Protein AF-X1SQM1-F1 (afdb_monomer_lite)

Sequence (309 aa):
TVNSFIGLISICLLIISVILLIQKVIYSINDMLNSYWLIAGLFISLIVFLIAGLISGIGIILVPAVFFLVMGLTGIMGLRFGFTPFNYLVILVFIMGIFSTVLLIKTNHNKEMENRKVVAVSLGTERDPVAELFFKELDTEIQNDQQIVEILKKGTFFAEDEDKIYDILKNKHFKGFWEKYDLSTVICHENSGLIVNDQEKDNCFSFFNELLESEANPLNETGFTYLGSTAGRIRYFGVFYFFCEQDSKENRLFIELNSKIRYTQQGYPELLLDEELIRDMEIKNYSSAKYYKGKLISQSGEFPYSLAF

Radius of gyration: 31.77 Å; chains: 1; bounding box: 72×46×87 Å

Organism: NCBI:txid412755

Foldseek 3Di:
DVVVVVVVVVLVVVLVVVVVVLLVVLVVCVVPDDVVVLVVVLVVVLVVQVVVCVVVVDPPSVLVSVLSVVSSVLSSCCVPVVPDPVVSVVVSVVSSVVSVVVVVVVVVVVVVVVVVVVLVVCVQALDDVVVLVCQLVLQVCCQPDPLNQVLQQDPDDDPVSVVVNVCCCVVPRCDDVNVQWDKDKDKAFQADWDQDPNDTDGHPVVVVVVQCVPQFDDRPNHQKTWRGDDPSKTKIKGWDWHAHPPPRTIMIMIMIIIGDPDDPPPDDDPPPDDPVVVVVVVSLVDWDFDDDPQATDDTHDDDDDDRGD

pLDDT: mean 76.99, std 11.79, range [34.06, 93.5]

Structure (mmCIF, N/CA/C/O backbone):
data_AF-X1SQM1-F1
#
_entry.id   AF-X1SQM1-F1
#
loop_
_atom_site.group_PDB
_atom_site.id
_atom_site.type_symbol
_atom_site.label_atom_id
_atom_site.label_alt_id
_atom_site.label_comp_id
_atom_site.label_asym_id
_atom_site.label_entity_id
_atom_site.label_seq_id
_atom_site.pdbx_PDB_ins_code
_atom_site.Cartn_x
_atom_site.Cartn_y
_atom_site.Cartn_z
_atom_site.occupancy
_atom_site.B_iso_or_equiv
_atom_site.auth_seq_id
_atom_site.auth_comp_id
_atom_site.auth_asym_id
_atom_site.auth_atom_id
_atom_site.pdbx_PDB_model_num
ATOM 1 N N . THR A 1 1 ? -3.399 8.611 -23.502 1.00 58.47 1 THR A N 1
ATOM 2 C CA . THR A 1 1 ? -2.935 8.580 -24.911 1.00 58.47 1 THR A CA 1
ATOM 3 C C . THR A 1 1 ? -2.115 9.813 -25.276 1.00 58.47 1 THR A C 1
ATOM 5 O O . THR A 1 1 ? -0.988 9.644 -25.719 1.00 58.47 1 THR A O 1
ATOM 8 N N . VAL A 1 2 ? -2.600 11.037 -25.021 1.00 66.75 2 VAL A N 1
ATOM 9 C CA . VAL A 1 2 ? -1.859 12.292 -25.296 1.00 66.75 2 VAL A CA 1
ATOM 10 C C . VAL A 1 2 ? -0.525 12.372 -24.536 1.00 66.75 2 VAL A C 1
ATOM 12 O O . VAL A 1 2 ? 0.512 12.624 -25.144 1.00 66.75 2 VAL A O 1
ATOM 15 N N . ASN A 1 3 ? -0.512 12.042 -23.240 1.00 66.00 3 ASN A N 1
ATOM 16 C CA . ASN A 1 3 ? 0.715 12.067 -22.426 1.00 66.00 3 ASN A CA 1
ATOM 17 C C . ASN A 1 3 ? 1.771 11.048 -22.896 1.00 66.00 3 ASN A C 1
ATOM 19 O O . ASN A 1 3 ? 2.965 11.332 -22.868 1.00 66.00 3 ASN A O 1
ATOM 23 N N . SER A 1 4 ? 1.341 9.884 -23.394 1.00 75.56 4 SER A N 1
ATOM 24 C CA . SER A 1 4 ? 2.241 8.878 -23.976 1.00 75.56 4 SER A CA 1
ATOM 25 C C . SER A 1 4 ? 2.863 9.364 -25.288 1.00 75.56 4 SER A C 1
ATOM 27 O O . SER A 1 4 ? 4.033 9.103 -25.548 1.00 75.56 4 SER A O 1
ATOM 29 N N . PHE A 1 5 ? 2.102 10.107 -26.095 1.00 75.88 5 PHE A N 1
ATOM 30 C CA . PHE A 1 5 ? 2.588 10.674 -27.351 1.00 75.88 5 PHE A CA 1
ATOM 31 C C . PHE A 1 5 ? 3.615 11.789 -27.115 1.00 75.88 5 PHE A C 1
ATOM 33 O O . PHE A 1 5 ? 4.670 11.807 -27.745 1.00 75.88 5 PHE A O 1
ATOM 40 N N . ILE A 1 6 ? 3.355 12.664 -26.138 1.00 80.94 6 ILE A N 1
ATOM 41 C CA . ILE A 1 6 ? 4.302 13.702 -25.705 1.00 80.94 6 ILE A CA 1
ATOM 42 C C . ILE A 1 6 ? 5.598 13.066 -25.183 1.00 80.94 6 ILE A C 1
ATOM 44 O O . ILE A 1 6 ? 6.687 13.525 -25.526 1.00 80.94 6 ILE A O 1
ATOM 48 N N . GLY A 1 7 ? 5.490 11.979 -24.411 1.00 76.75 7 GLY A N 1
ATOM 49 C CA . GLY A 1 7 ? 6.646 11.223 -23.925 1.00 76.75 7 GLY A CA 1
ATOM 50 C C . GLY A 1 7 ? 7.490 10.603 -25.045 1.00 76.75 7 GLY A C 1
ATOM 51 O O . GLY A 1 7 ? 8.713 10.611 -24.975 1.00 76.75 7 GLY A O 1
ATOM 52 N N . LEU A 1 8 ? 6.867 10.105 -26.114 1.00 78.25 8 LEU A N 1
ATOM 53 C CA . LEU A 1 8 ? 7.607 9.584 -27.269 1.00 78.25 8 LEU A CA 1
ATOM 54 C C . LEU A 1 8 ? 8.319 10.699 -28.042 1.00 78.25 8 LEU A C 1
ATOM 56 O O . LEU A 1 8 ? 9.487 10.549 -28.395 1.00 78.25 8 LEU A O 1
ATOM 60 N N . ILE A 1 9 ? 7.654 11.838 -28.254 1.00 82.25 9 ILE A N 1
ATOM 61 C CA . ILE A 1 9 ? 8.262 12.999 -28.918 1.00 82.25 9 ILE A CA 1
ATOM 62 C C . ILE A 1 9 ? 9.460 13.520 -28.119 1.00 82.25 9 ILE A C 1
ATOM 64 O O . ILE A 1 9 ? 10.496 13.832 -28.709 1.00 82.25 9 ILE A O 1
ATOM 68 N N . SER A 1 10 ? 9.353 13.588 -26.789 1.00 81.19 10 SER A N 1
ATOM 69 C CA . SER A 1 10 ? 10.461 14.044 -25.947 1.00 81.19 10 SER A CA 1
ATOM 70 C C . SER A 1 10 ? 11.658 13.092 -26.013 1.00 81.19 10 SER A C 1
ATOM 72 O O . SER A 1 10 ? 12.789 13.558 -26.142 1.00 81.19 10 SER A O 1
ATOM 74 N N . ILE A 1 11 ? 11.427 11.775 -26.035 1.00 79.56 11 ILE A N 1
ATOM 75 C CA . ILE A 1 11 ? 12.484 10.774 -26.246 1.00 79.56 11 ILE A CA 1
ATOM 76 C C . ILE A 1 11 ? 13.137 10.954 -27.623 1.00 79.56 11 ILE A C 1
ATOM 78 O O . ILE A 1 11 ? 14.363 10.964 -27.714 1.00 79.56 11 ILE A O 1
ATOM 82 N N . CYS A 1 12 ? 12.358 11.154 -28.689 1.00 79.19 12 CYS A N 1
ATOM 83 C CA . CYS A 1 12 ? 12.907 11.402 -30.025 1.00 79.19 12 CYS A CA 1
ATOM 84 C C . CYS A 1 12 ? 13.778 12.666 -30.069 1.00 79.19 12 CYS A C 1
ATOM 86 O O . CYS A 1 12 ? 14.876 12.633 -30.622 1.00 79.19 12 CYS A O 1
ATOM 88 N N . LEU A 1 13 ? 13.328 13.764 -29.455 1.00 82.56 13 LEU A N 1
ATOM 89 C CA . LEU A 1 13 ? 14.093 15.012 -29.371 1.00 82.56 13 LEU A CA 1
ATOM 90 C C . LEU A 1 13 ? 15.389 14.844 -28.569 1.00 82.56 13 LEU A C 1
ATOM 92 O O . LEU A 1 13 ? 16.430 15.364 -28.972 1.00 82.56 13 LEU A O 1
ATOM 96 N N . LEU A 1 14 ? 15.344 14.092 -27.467 1.00 81.50 14 LEU A N 1
ATOM 97 C CA . LEU A 1 14 ? 16.529 13.758 -26.674 1.00 81.50 14 LEU A CA 1
ATOM 98 C C . LEU A 1 14 ? 17.521 12.900 -27.459 1.00 81.50 14 LEU A C 1
ATOM 100 O O . LEU A 1 14 ? 18.721 13.147 -27.409 1.00 81.50 14 LEU A O 1
ATOM 104 N N . ILE A 1 15 ? 17.036 11.920 -28.221 1.00 78.88 15 ILE A N 1
ATOM 105 C CA . ILE A 1 15 ? 17.895 11.110 -29.085 1.00 78.88 15 ILE A CA 1
ATOM 106 C C . ILE A 1 15 ? 18.575 12.014 -30.116 1.00 78.88 15 ILE A C 1
ATOM 108 O O . ILE A 1 15 ? 19.797 12.009 -30.211 1.00 78.88 15 ILE A O 1
ATOM 112 N N . ILE A 1 16 ? 17.818 12.849 -30.834 1.00 78.31 16 ILE A N 1
ATOM 113 C CA . ILE A 1 16 ? 18.373 13.757 -31.850 1.00 78.31 16 ILE A CA 1
ATOM 114 C C . ILE A 1 16 ? 19.418 14.703 -31.241 1.00 78.31 16 ILE A C 1
ATOM 116 O O . ILE A 1 16 ? 20.483 14.894 -31.830 1.00 78.31 16 ILE A O 1
ATOM 120 N N . SER A 1 17 ? 19.164 15.264 -30.056 1.00 81.50 17 SER A N 1
ATOM 121 C CA . SER A 1 17 ? 20.109 16.181 -29.409 1.00 81.50 17 SER A CA 1
ATOM 122 C C . SER A 1 17 ? 21.423 15.492 -29.030 1.00 81.50 17 SER A C 1
ATOM 124 O O . SER A 1 17 ? 22.497 16.038 -29.290 1.00 81.50 17 SER A O 1
ATOM 126 N N . VAL A 1 18 ? 21.359 14.266 -28.500 1.00 77.88 18 VAL A N 1
ATOM 127 C CA . VAL A 1 18 ? 22.542 13.457 -28.173 1.00 77.88 18 VAL A CA 1
ATOM 128 C C . VAL A 1 18 ? 23.343 13.128 -29.433 1.00 77.88 18 VAL A C 1
ATOM 130 O O . VAL A 1 18 ? 24.567 13.246 -29.425 1.00 77.88 18 VAL A O 1
ATOM 133 N N . ILE A 1 19 ? 22.674 12.785 -30.536 1.00 74.62 19 ILE A N 1
ATOM 134 C CA . ILE A 1 19 ? 23.331 12.510 -31.822 1.00 74.62 19 ILE A CA 1
ATOM 135 C C . ILE A 1 19 ? 24.102 13.740 -32.316 1.00 74.62 19 ILE A C 1
ATOM 137 O O . ILE A 1 19 ? 25.275 13.627 -32.678 1.00 74.62 19 ILE A O 1
ATOM 141 N N . LEU A 1 20 ? 23.468 14.916 -32.297 1.00 76.69 20 LEU A N 1
ATOM 142 C CA . LEU A 1 20 ? 24.093 16.170 -32.728 1.00 76.69 20 LEU A CA 1
ATOM 143 C C . LEU A 1 20 ? 25.289 16.548 -31.844 1.00 76.69 20 LEU A C 1
ATOM 145 O O . LEU A 1 20 ? 26.317 16.997 -32.355 1.00 76.69 20 LEU A O 1
ATOM 149 N N . LEU A 1 21 ? 25.187 16.334 -30.528 1.00 76.81 21 LEU A N 1
ATOM 150 C CA . LEU A 1 21 ? 26.294 16.558 -29.596 1.00 76.81 21 LEU A CA 1
ATOM 151 C C . LEU A 1 21 ? 27.474 15.634 -29.893 1.00 76.81 21 LEU A C 1
ATOM 153 O O . LEU A 1 21 ? 28.604 16.108 -30.001 1.00 76.81 21 LEU A O 1
ATOM 157 N N . ILE A 1 22 ? 27.218 14.338 -30.077 1.00 72.81 22 ILE A N 1
ATOM 158 C CA . ILE A 1 22 ? 28.258 13.356 -30.402 1.00 72.81 22 ILE A CA 1
ATOM 159 C C . ILE A 1 22 ? 28.952 13.732 -31.710 1.00 72.81 22 ILE A C 1
ATOM 161 O O . ILE A 1 22 ? 30.178 13.740 -31.769 1.00 72.81 22 ILE A O 1
ATOM 165 N N . GLN A 1 23 ? 28.194 14.111 -32.740 1.00 72.25 23 GLN A N 1
ATOM 166 C CA . GLN A 1 23 ? 28.769 14.558 -34.009 1.00 72.25 23 GLN A CA 1
ATOM 167 C C . GLN A 1 23 ? 29.650 15.794 -33.848 1.00 72.25 23 GLN A C 1
ATOM 169 O O . GLN A 1 23 ? 30.760 15.822 -34.377 1.00 72.25 23 GLN A O 1
ATOM 174 N N . LYS A 1 24 ? 29.191 16.795 -33.092 1.00 76.75 24 LYS A N 1
ATOM 175 C CA . LYS A 1 24 ? 29.961 18.017 -32.844 1.00 76.75 24 LYS A CA 1
ATOM 176 C C . LYS A 1 24 ? 31.272 17.722 -32.113 1.00 76.75 24 LYS A C 1
ATOM 178 O O . LYS A 1 24 ? 32.307 18.273 -32.478 1.00 76.75 24 LYS A O 1
ATOM 183 N N . VAL A 1 25 ? 31.236 16.838 -31.115 1.00 75.00 25 VAL A N 1
ATOM 184 C CA . VAL A 1 25 ? 32.423 16.404 -30.365 1.00 75.00 25 VAL A CA 1
ATOM 185 C C . VAL A 1 25 ? 33.389 15.641 -31.271 1.00 75.00 25 VAL A C 1
ATOM 187 O O . VAL A 1 25 ? 34.572 15.963 -31.307 1.00 75.00 25 VAL A O 1
ATOM 190 N N . ILE A 1 26 ? 32.892 14.680 -32.053 1.00 72.12 26 ILE A N 1
ATOM 191 C CA . ILE A 1 26 ? 33.711 13.887 -32.978 1.00 72.12 26 ILE A CA 1
ATOM 192 C C . ILE A 1 26 ? 34.374 14.783 -34.034 1.00 72.12 26 ILE A C 1
ATOM 194 O O . ILE A 1 26 ? 35.576 14.659 -34.259 1.00 72.12 26 ILE A O 1
ATOM 198 N N . TYR A 1 27 ? 33.627 15.713 -34.638 1.00 72.81 27 TYR A N 1
ATOM 199 C CA . TYR A 1 27 ? 34.163 16.648 -35.630 1.00 72.81 27 TYR A CA 1
ATOM 200 C C . TYR A 1 27 ? 35.236 17.564 -35.026 1.00 72.81 27 TYR A C 1
ATOM 202 O O . TYR A 1 27 ? 36.313 17.707 -35.593 1.00 72.81 27 TYR A O 1
ATOM 210 N N . SER A 1 28 ? 34.981 18.119 -33.836 1.00 75.62 28 SER A N 1
ATOM 211 C CA . SER A 1 28 ? 35.932 19.003 -33.151 1.00 75.62 28 SER A CA 1
ATOM 212 C C . SER A 1 28 ? 37.233 18.304 -32.747 1.00 75.62 28 SER A C 1
ATOM 214 O O . SER A 1 28 ? 38.259 18.968 -32.633 1.00 75.62 28 SER A O 1
ATOM 216 N N . ILE A 1 29 ? 37.195 16.995 -32.480 1.00 71.25 29 ILE A N 1
ATOM 217 C CA . ILE A 1 29 ? 38.369 16.222 -32.054 1.00 71.25 29 ILE A CA 1
ATOM 218 C C . ILE A 1 29 ? 39.143 15.665 -33.258 1.00 71.25 29 ILE A C 1
ATOM 220 O O . ILE A 1 29 ? 40.362 15.508 -33.177 1.00 71.25 29 ILE A O 1
ATOM 224 N N . ASN A 1 30 ? 38.466 15.395 -34.379 1.00 69.31 30 ASN A N 1
ATOM 225 C CA . ASN A 1 30 ? 39.088 14.838 -35.582 1.00 69.31 30 ASN A CA 1
ATOM 226 C C . ASN A 1 30 ? 40.195 15.736 -36.159 1.00 69.31 30 ASN A C 1
ATOM 228 O O . ASN A 1 30 ? 41.197 15.218 -36.642 1.00 69.31 30 ASN A O 1
ATOM 232 N N . ASP A 1 31 ? 40.061 17.060 -36.043 1.00 67.06 31 ASP A N 1
ATOM 233 C CA . ASP A 1 31 ? 41.092 18.006 -36.496 1.00 67.06 31 ASP A CA 1
ATOM 234 C C . ASP A 1 31 ? 42.352 18.007 -35.606 1.00 67.06 31 ASP A C 1
ATOM 236 O O . ASP A 1 31 ? 43.404 18.488 -36.024 1.00 67.06 31 ASP A O 1
ATOM 240 N N . MET A 1 32 ? 42.276 17.465 -34.383 1.00 63.16 32 MET A N 1
ATOM 241 C CA . MET A 1 32 ? 43.346 17.562 -33.380 1.00 63.16 32 MET A CA 1
ATOM 242 C C . MET A 1 32 ? 44.041 16.232 -33.051 1.00 63.16 32 MET A C 1
ATOM 244 O O . MET A 1 32 ? 45.168 16.252 -32.555 1.00 63.16 32 MET A O 1
ATOM 248 N N . LEU A 1 33 ? 43.401 15.077 -33.272 1.00 63.94 33 LEU A N 1
ATOM 249 C CA . LEU A 1 33 ? 43.863 13.787 -32.739 1.00 63.94 33 LEU A CA 1
ATOM 250 C C . LEU A 1 33 ? 43.932 12.667 -33.788 1.00 63.94 33 LEU A C 1
ATOM 252 O O . LEU A 1 33 ? 42.987 12.394 -34.521 1.00 63.94 33 LEU A O 1
ATOM 256 N N . ASN A 1 34 ? 45.049 11.930 -33.778 1.00 71.00 34 ASN A N 1
ATOM 257 C CA . ASN A 1 34 ? 45.227 10.704 -34.563 1.00 71.00 34 ASN A CA 1
ATOM 258 C C . ASN A 1 34 ? 44.217 9.614 -34.145 1.00 71.00 34 ASN A C 1
ATOM 260 O O . ASN A 1 34 ? 43.975 9.420 -32.952 1.00 71.00 34 ASN A O 1
ATOM 264 N N . SER A 1 35 ? 43.706 8.814 -35.100 1.00 66.75 35 SER A N 1
ATOM 265 C CA . SER A 1 35 ? 42.658 7.797 -34.837 1.00 66.75 35 SER A CA 1
ATOM 266 C C . SER A 1 35 ? 42.984 6.806 -33.713 1.00 66.75 35 SER A C 1
ATOM 268 O O . SER A 1 35 ? 42.069 6.300 -33.071 1.00 66.75 35 SER A O 1
ATOM 270 N N . TYR A 1 36 ? 44.263 6.511 -33.464 1.00 72.00 36 TYR A N 1
ATOM 271 C CA . TYR A 1 36 ? 44.668 5.602 -32.389 1.00 72.00 36 TYR A CA 1
ATOM 272 C C . TYR A 1 36 ? 44.277 6.121 -30.998 1.00 72.00 36 TYR A C 1
ATOM 274 O O . TYR A 1 36 ? 43.840 5.340 -30.156 1.00 72.00 36 TYR A O 1
ATOM 282 N N . TRP A 1 37 ? 44.354 7.435 -30.772 1.00 74.50 37 TRP A N 1
ATOM 283 C CA . TRP A 1 37 ? 43.991 8.046 -29.492 1.00 74.50 37 TRP A CA 1
ATOM 284 C C . TRP A 1 37 ? 42.478 8.073 -29.262 1.00 74.50 37 TRP A C 1
ATOM 286 O O . TRP A 1 37 ? 42.029 7.891 -28.132 1.00 74.50 37 TRP A O 1
ATOM 296 N N . LEU A 1 38 ? 41.685 8.209 -30.329 1.00 72.06 38 LEU A N 1
ATOM 297 C CA . LEU A 1 38 ? 40.223 8.105 -30.261 1.00 72.06 38 LEU A CA 1
ATOM 298 C C . LEU A 1 38 ? 39.769 6.696 -29.851 1.00 72.06 38 LEU A C 1
ATOM 300 O O . LEU A 1 38 ? 38.921 6.547 -28.974 1.00 72.06 38 LEU A O 1
ATOM 304 N N . ILE A 1 39 ? 40.372 5.660 -30.442 1.00 73.25 39 ILE A N 1
ATOM 305 C CA . ILE A 1 39 ? 40.067 4.260 -30.108 1.00 73.25 39 ILE A CA 1
ATOM 306 C C . ILE A 1 39 ? 40.500 3.945 -28.670 1.00 73.25 39 ILE A C 1
ATOM 308 O O . ILE A 1 39 ? 39.745 3.315 -27.929 1.00 73.25 39 ILE A O 1
ATOM 312 N N . ALA A 1 40 ? 41.675 4.425 -28.251 1.00 77.25 40 ALA A N 1
ATOM 313 C CA . ALA A 1 40 ? 42.153 4.265 -26.880 1.00 77.25 40 ALA A CA 1
ATOM 314 C C . ALA A 1 40 ? 41.219 4.944 -25.861 1.00 77.25 40 ALA A C 1
ATOM 316 O O . ALA A 1 40 ? 40.881 4.338 -24.847 1.00 77.25 40 ALA A O 1
ATOM 317 N N . GLY A 1 41 ? 40.731 6.156 -26.149 1.00 77.31 41 GLY A N 1
ATOM 318 C CA . GLY A 1 41 ? 39.773 6.864 -25.291 1.00 77.31 41 GLY A CA 1
ATOM 319 C C . GLY A 1 41 ? 38.424 6.146 -25.157 1.00 77.31 41 GLY A C 1
ATOM 320 O O . GLY A 1 41 ? 37.881 6.039 -24.054 1.00 77.31 41 GLY A O 1
ATOM 321 N N . LEU A 1 42 ? 37.901 5.579 -26.250 1.00 76.00 42 LEU A N 1
ATOM 322 C CA . LEU A 1 42 ? 36.688 4.751 -26.209 1.00 76.00 42 LEU A CA 1
ATOM 323 C C . LEU A 1 42 ? 36.886 3.482 -25.369 1.00 76.00 42 LEU A C 1
ATOM 325 O O . LEU A 1 42 ? 36.016 3.125 -24.579 1.00 76.00 42 LEU A O 1
ATOM 329 N N . PHE A 1 43 ? 38.043 2.831 -25.482 1.00 79.06 43 PHE A N 1
ATOM 330 C CA . PHE A 1 43 ? 38.365 1.664 -24.659 1.00 79.06 43 PHE A CA 1
ATOM 331 C C . PHE A 1 43 ? 38.489 2.012 -23.172 1.00 79.06 43 PHE A C 1
ATOM 333 O O . PHE A 1 43 ? 37.961 1.297 -22.324 1.00 79.06 43 PHE A O 1
ATOM 340 N N . ILE A 1 44 ? 39.144 3.129 -22.848 1.00 80.50 44 ILE A N 1
ATOM 341 C CA . ILE A 1 44 ? 39.295 3.594 -21.464 1.00 80.50 44 ILE A CA 1
ATOM 342 C C . ILE A 1 44 ? 37.927 3.936 -20.862 1.00 80.50 44 ILE A C 1
ATOM 344 O O . ILE A 1 44 ? 37.616 3.493 -19.759 1.00 80.50 44 ILE A O 1
ATOM 348 N N . SER A 1 45 ? 37.080 4.667 -21.590 1.00 77.69 45 SER A N 1
ATOM 349 C CA . SER A 1 45 ? 35.728 5.003 -21.119 1.00 77.69 45 SER A CA 1
ATOM 350 C C . SER A 1 45 ? 34.835 3.771 -20.936 1.00 77.69 45 SER A C 1
ATOM 352 O O . SER A 1 45 ? 34.106 3.708 -19.948 1.00 77.69 45 SER A O 1
ATOM 354 N N . LEU A 1 46 ? 34.947 2.755 -21.801 1.00 79.69 46 LEU A N 1
ATOM 355 C CA . LEU A 1 46 ? 34.276 1.468 -21.607 1.00 79.69 46 LEU A CA 1
ATOM 356 C C . LEU A 1 46 ? 34.702 0.802 -20.295 1.00 79.69 46 LEU A C 1
ATOM 358 O O . LEU A 1 46 ? 33.853 0.359 -19.525 1.00 79.69 46 LEU A O 1
ATOM 362 N N . ILE A 1 47 ? 36.011 0.726 -20.040 1.00 80.06 47 ILE A N 1
ATOM 363 C CA . ILE A 1 47 ? 36.557 0.090 -18.834 1.00 80.06 47 ILE A CA 1
ATOM 364 C C . ILE A 1 47 ? 36.067 0.823 -17.582 1.00 80.06 47 ILE A C 1
ATOM 366 O O . ILE A 1 47 ? 35.594 0.184 -16.644 1.00 80.06 47 ILE A O 1
ATOM 370 N N . VAL A 1 48 ? 36.100 2.157 -17.587 1.00 81.00 48 VAL A N 1
ATOM 371 C CA . VAL A 1 48 ? 35.588 2.983 -16.483 1.00 81.00 48 VAL A CA 1
ATOM 372 C C . VAL A 1 48 ? 34.095 2.731 -16.250 1.00 81.00 48 VAL A C 1
ATOM 374 O O . VAL A 1 48 ? 33.672 2.573 -15.106 1.00 81.00 48 VAL A O 1
ATOM 377 N N . PHE A 1 49 ? 33.301 2.635 -17.317 1.00 76.31 49 PHE A N 1
ATOM 378 C CA . PHE A 1 49 ? 31.860 2.402 -17.221 1.00 76.31 49 PHE A CA 1
ATOM 379 C C . PHE A 1 49 ? 31.522 1.000 -16.685 1.00 76.31 49 PHE A C 1
ATOM 381 O O . PHE A 1 49 ? 30.619 0.848 -15.863 1.00 76.31 49 PHE A O 1
ATOM 388 N N . LEU A 1 50 ? 32.285 -0.023 -17.085 1.00 76.69 50 LEU A N 1
ATOM 389 C CA . LEU A 1 50 ? 32.147 -1.384 -16.558 1.00 76.69 50 LEU A CA 1
ATOM 390 C C . LEU A 1 50 ? 32.522 -1.464 -15.072 1.00 76.69 50 LEU A C 1
ATOM 392 O O . LEU A 1 50 ? 31.801 -2.089 -14.295 1.00 76.69 50 LEU A O 1
ATOM 396 N N . ILE A 1 51 ? 33.603 -0.794 -14.659 1.00 79.50 51 ILE A N 1
ATOM 397 C CA . ILE A 1 51 ? 34.029 -0.739 -13.252 1.00 79.50 51 ILE A CA 1
ATOM 398 C C . ILE A 1 51 ? 32.974 -0.027 -12.396 1.00 79.50 51 ILE A C 1
ATOM 400 O O . ILE A 1 51 ? 32.569 -0.554 -11.360 1.00 79.50 51 ILE A O 1
ATOM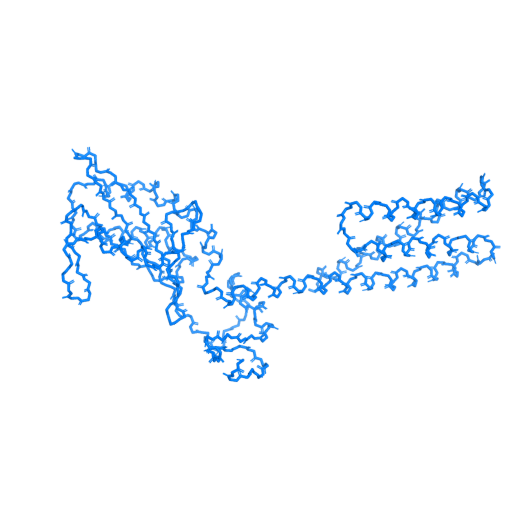 404 N N . ALA A 1 52 ? 32.469 1.126 -12.845 1.00 76.50 52 ALA A N 1
ATOM 405 C CA . ALA A 1 52 ? 31.396 1.848 -12.157 1.00 76.50 52 ALA A CA 1
ATOM 406 C C . ALA A 1 52 ? 30.128 0.989 -11.999 1.00 76.50 52 ALA A C 1
ATOM 408 O O . ALA A 1 52 ? 29.405 1.092 -11.001 1.00 76.50 52 ALA A O 1
ATOM 409 N N . GLY A 1 53 ? 29.873 0.098 -12.959 1.00 73.44 53 GLY A N 1
ATOM 410 C CA . GLY A 1 53 ? 28.730 -0.792 -12.889 1.00 73.44 53 GLY A CA 1
ATOM 411 C C . GLY A 1 53 ? 28.838 -1.960 -11.933 1.00 73.44 53 GLY A C 1
ATOM 412 O O . GLY A 1 53 ? 27.850 -2.322 -11.299 1.00 73.44 53 GLY A O 1
ATOM 413 N N . LEU A 1 54 ? 30.040 -2.500 -11.766 1.00 73.81 54 LEU A N 1
ATOM 414 C CA . LEU A 1 54 ? 30.297 -3.509 -10.744 1.00 73.81 54 LEU A CA 1
ATOM 415 C C . LEU A 1 54 ? 30.144 -2.925 -9.333 1.00 73.81 54 LEU A C 1
ATOM 417 O O . LEU A 1 54 ? 29.592 -3.587 -8.460 1.00 73.81 54 LEU A O 1
ATOM 421 N N . ILE A 1 55 ? 30.570 -1.674 -9.125 1.00 77.12 55 ILE A N 1
ATOM 422 C CA . ILE A 1 55 ? 30.502 -0.996 -7.819 1.00 77.12 55 ILE A CA 1
ATOM 423 C C . ILE A 1 55 ? 29.056 -0.674 -7.415 1.00 77.12 55 ILE A C 1
ATOM 425 O O . ILE A 1 55 ? 28.702 -0.783 -6.246 1.00 77.12 55 ILE A O 1
ATOM 429 N N . SER A 1 56 ? 28.208 -0.285 -8.369 1.00 69.31 56 SER A N 1
ATOM 430 C CA . SER A 1 56 ? 26.820 0.114 -8.092 1.00 69.31 56 SER A CA 1
ATOM 431 C C . SER A 1 56 ? 25.852 -1.061 -7.907 1.00 69.31 56 SER A C 1
ATOM 433 O O . SER A 1 56 ? 24.708 -0.842 -7.517 1.00 69.31 56 SER A O 1
ATOM 435 N N . GLY A 1 57 ? 26.271 -2.302 -8.187 1.00 65.31 57 GLY A N 1
ATOM 436 C CA . GLY A 1 57 ? 25.417 -3.494 -8.068 1.00 65.31 57 GLY A CA 1
ATOM 437 C C . GLY A 1 57 ? 24.261 -3.550 -9.078 1.00 65.31 57 GLY A C 1
ATOM 438 O O . GLY A 1 57 ? 23.395 -4.420 -8.992 1.00 65.31 57 GLY A O 1
ATOM 439 N N . ILE A 1 58 ? 24.227 -2.639 -10.056 1.00 61.38 58 ILE A N 1
ATOM 440 C CA . ILE A 1 58 ? 23.152 -2.536 -11.044 1.00 61.38 58 ILE A CA 1
ATOM 441 C C . ILE A 1 58 ? 23.484 -3.450 -12.232 1.00 61.38 58 ILE A C 1
ATOM 443 O O . ILE A 1 58 ? 24.262 -3.105 -13.120 1.00 61.38 58 ILE A O 1
ATOM 447 N N . GLY A 1 59 ? 22.828 -4.611 -12.316 1.00 60.47 59 GLY A N 1
ATOM 448 C CA . GLY A 1 59 ? 22.987 -5.580 -13.417 1.00 60.47 59 GLY A CA 1
ATOM 449 C C . GLY A 1 59 ? 22.524 -5.105 -14.811 1.00 60.47 59 GLY A C 1
ATOM 450 O O . GLY A 1 59 ? 22.460 -5.894 -15.752 1.00 60.47 59 GLY A O 1
ATOM 451 N N . ILE A 1 60 ? 22.170 -3.825 -14.978 1.00 61.69 60 ILE A N 1
ATOM 452 C CA . ILE A 1 60 ? 21.615 -3.245 -16.219 1.00 61.69 60 ILE A CA 1
ATOM 453 C C . ILE A 1 60 ? 22.703 -2.585 -17.093 1.00 61.69 60 ILE A C 1
ATOM 455 O O . ILE A 1 60 ? 22.422 -2.059 -18.164 1.00 61.69 60 ILE A O 1
ATOM 459 N N . ILE A 1 61 ? 23.974 -2.667 -16.703 1.00 67.00 61 ILE A N 1
ATOM 460 C CA . ILE A 1 61 ? 25.031 -1.805 -17.260 1.00 67.00 61 ILE A CA 1
ATOM 461 C C . ILE A 1 61 ? 25.635 -2.319 -18.574 1.00 67.00 61 ILE A C 1
ATOM 463 O O . ILE A 1 61 ? 26.200 -1.546 -19.346 1.00 67.00 61 ILE A O 1
ATOM 467 N N . LEU A 1 62 ? 25.408 -3.589 -18.911 1.00 66.44 62 LEU A N 1
ATOM 468 C CA . LEU A 1 62 ? 25.892 -4.180 -20.163 1.00 66.44 62 LEU A CA 1
ATOM 469 C C . LEU A 1 62 ? 25.244 -3.561 -21.411 1.00 66.44 62 LEU A C 1
ATOM 471 O O . LEU A 1 62 ? 25.923 -3.341 -22.410 1.00 66.44 62 LEU A O 1
ATOM 475 N N . VAL A 1 63 ? 23.947 -3.240 -21.361 1.00 69.31 63 VAL A N 1
ATOM 476 C CA . VAL A 1 63 ? 23.207 -2.733 -22.533 1.00 69.31 63 VAL A CA 1
ATOM 477 C C . VAL A 1 63 ? 23.655 -1.307 -22.915 1.00 69.31 63 VAL A C 1
ATOM 479 O O . VAL A 1 63 ? 24.007 -1.101 -24.077 1.00 69.31 63 VAL A O 1
ATOM 482 N N . PRO A 1 64 ? 23.756 -0.338 -21.980 1.00 71.69 64 PRO A N 1
ATOM 483 C CA . PRO A 1 64 ? 24.316 0.985 -22.273 1.00 71.69 64 PRO A CA 1
ATOM 484 C C . PRO A 1 64 ? 25.802 0.958 -22.665 1.00 71.69 64 PRO A C 1
ATOM 486 O O . PRO A 1 64 ? 26.220 1.745 -23.512 1.00 71.69 64 PRO A O 1
ATOM 489 N N . ALA A 1 65 ? 26.596 0.041 -22.098 1.00 70.06 65 ALA A N 1
ATOM 490 C CA . ALA A 1 65 ? 28.020 -0.088 -22.416 1.00 70.06 65 ALA A CA 1
ATOM 491 C C . ALA A 1 65 ? 28.253 -0.540 -23.868 1.00 70.06 65 ALA A C 1
ATOM 493 O O . ALA A 1 65 ? 29.045 0.059 -24.596 1.00 70.06 65 ALA A O 1
ATOM 494 N N . VAL A 1 66 ? 27.522 -1.569 -24.313 1.00 71.38 66 VAL A N 1
ATOM 495 C CA . VAL A 1 66 ? 27.571 -2.051 -25.704 1.00 71.38 66 VAL A CA 1
ATOM 496 C C . VAL A 1 66 ? 27.100 -0.963 -26.669 1.00 71.38 66 VAL A C 1
ATOM 498 O O . VAL A 1 66 ? 27.700 -0.766 -27.723 1.00 71.38 66 VAL A O 1
ATOM 501 N N . PHE A 1 67 ? 26.076 -0.201 -26.290 1.00 75.75 67 PHE A N 1
ATOM 502 C CA . PHE A 1 67 ? 25.576 0.910 -27.091 1.00 75.75 67 PHE A CA 1
ATOM 503 C C . PHE A 1 67 ? 26.609 2.032 -27.280 1.00 75.75 67 PHE A C 1
ATOM 505 O O . PHE A 1 67 ? 26.809 2.508 -28.400 1.00 75.75 67 PHE A O 1
ATOM 512 N N . PHE A 1 68 ? 27.325 2.406 -26.216 1.00 74.06 68 PHE A N 1
ATOM 513 C CA . PHE A 1 68 ? 28.394 3.402 -26.287 1.00 74.06 68 PHE A CA 1
ATOM 514 C C . PHE A 1 68 ? 29.524 2.972 -27.241 1.00 74.06 68 PHE A C 1
ATOM 516 O O . PHE A 1 68 ? 30.010 3.782 -28.033 1.00 74.06 68 PHE A O 1
ATOM 523 N N . LEU A 1 69 ? 29.887 1.683 -27.246 1.00 72.44 69 LEU A N 1
ATOM 524 C CA . LEU A 1 69 ? 30.873 1.139 -28.187 1.00 72.44 69 LEU A CA 1
ATOM 525 C C . LEU A 1 69 ? 30.399 1.174 -29.634 1.00 72.44 69 LEU A C 1
ATOM 527 O O . LEU A 1 69 ? 31.155 1.589 -30.511 1.00 72.44 69 LEU A O 1
ATOM 531 N N . VAL A 1 70 ? 29.160 0.757 -29.894 1.00 75.88 70 VAL A N 1
ATOM 532 C CA . VAL A 1 70 ? 28.603 0.757 -31.253 1.00 75.88 70 VAL A CA 1
ATOM 533 C C . VAL A 1 70 ? 28.538 2.185 -31.806 1.00 75.88 70 VAL A C 1
ATOM 535 O O . VAL A 1 70 ? 28.882 2.402 -32.969 1.00 75.88 70 VAL A O 1
ATOM 538 N N . MET A 1 71 ? 28.194 3.178 -30.980 1.00 71.62 71 MET A N 1
ATOM 539 C CA . MET A 1 71 ? 28.224 4.589 -31.385 1.00 71.62 71 MET A CA 1
ATOM 540 C C . MET A 1 71 ? 29.638 5.117 -31.637 1.00 71.62 71 MET A C 1
ATOM 542 O O . MET A 1 71 ? 29.870 5.806 -32.629 1.00 71.62 71 MET A O 1
ATOM 546 N N . GLY A 1 72 ? 30.600 4.775 -30.780 1.00 71.75 72 GLY A N 1
ATOM 547 C CA . GLY A 1 72 ? 31.993 5.172 -30.979 1.00 71.75 72 GLY A CA 1
ATOM 548 C C . GLY A 1 72 ? 32.592 4.586 -32.263 1.00 71.75 72 GLY A C 1
ATOM 549 O O . GLY A 1 72 ? 33.229 5.298 -33.040 1.00 71.75 72 GLY A O 1
ATOM 550 N N . LEU A 1 73 ? 32.334 3.302 -32.532 1.00 72.12 73 LEU A N 1
ATOM 551 C CA . LEU A 1 73 ? 32.816 2.604 -33.727 1.00 72.12 73 LEU A CA 1
ATOM 552 C C . LEU A 1 73 ? 32.179 3.140 -35.011 1.00 72.12 73 LEU A C 1
ATOM 554 O O . LEU A 1 73 ? 32.888 3.388 -35.987 1.00 72.12 73 LEU A O 1
ATOM 558 N N . THR A 1 74 ? 30.862 3.360 -35.008 1.00 70.44 74 THR A N 1
ATOM 559 C CA . THR A 1 74 ? 30.162 3.934 -36.166 1.00 70.44 74 THR A CA 1
ATOM 560 C C . THR A 1 74 ? 30.636 5.358 -36.454 1.00 70.44 74 THR A C 1
ATOM 562 O O . THR A 1 74 ? 30.850 5.691 -37.619 1.00 70.44 74 THR A O 1
ATOM 565 N N . GLY A 1 75 ? 30.901 6.172 -35.426 1.00 69.62 75 GLY A N 1
ATOM 566 C CA . GLY A 1 75 ? 31.469 7.515 -35.584 1.00 69.62 75 GLY A CA 1
ATOM 567 C C . GLY A 1 75 ? 32.874 7.535 -36.187 1.00 69.62 75 GLY A C 1
ATOM 568 O O . GLY A 1 75 ? 33.148 8.327 -37.088 1.00 69.62 75 GLY A O 1
ATOM 569 N N . ILE A 1 76 ? 33.749 6.617 -35.768 1.00 70.12 76 ILE A N 1
ATOM 570 C CA . ILE A 1 76 ? 35.099 6.481 -36.343 1.00 70.12 76 ILE A CA 1
ATOM 571 C C . ILE A 1 76 ? 35.037 5.985 -37.796 1.00 70.12 76 ILE A C 1
ATOM 573 O O . ILE A 1 76 ? 35.775 6.480 -38.652 1.00 70.12 76 ILE A O 1
ATOM 577 N N . MET A 1 77 ? 34.149 5.032 -38.100 1.00 69.94 77 MET A N 1
ATOM 578 C CA . MET A 1 77 ? 33.938 4.555 -39.472 1.00 69.94 77 MET A CA 1
ATOM 579 C C . MET A 1 77 ? 33.388 5.660 -40.384 1.00 69.94 77 MET A C 1
ATOM 581 O O . MET A 1 77 ? 33.850 5.790 -41.517 1.00 69.94 77 MET A O 1
ATOM 585 N N . GLY A 1 78 ? 32.465 6.492 -39.888 1.00 68.06 78 GLY A N 1
ATOM 586 C CA . GLY A 1 78 ? 31.917 7.637 -40.620 1.00 68.06 78 GLY A CA 1
ATOM 587 C C . GLY A 1 78 ? 32.987 8.651 -41.035 1.00 68.06 78 GLY A C 1
ATOM 588 O O . GLY A 1 78 ? 32.983 9.104 -42.177 1.00 68.06 78 GLY A O 1
ATOM 589 N N . LEU A 1 79 ? 33.949 8.934 -40.150 1.00 67.81 79 LEU A N 1
ATOM 590 C CA . LEU A 1 79 ? 35.077 9.828 -40.438 1.00 67.81 79 LEU A CA 1
ATOM 591 C C . LEU A 1 79 ? 36.084 9.241 -41.440 1.00 67.81 79 LEU A C 1
ATOM 593 O O . LEU A 1 79 ? 36.624 9.974 -42.264 1.00 67.81 79 LEU A O 1
ATOM 597 N N . ARG A 1 80 ? 36.368 7.931 -41.372 1.00 66.00 80 ARG A N 1
ATOM 598 C CA . ARG A 1 80 ? 37.427 7.299 -42.184 1.00 66.00 80 ARG A CA 1
ATOM 599 C C . ARG A 1 80 ? 36.993 6.846 -43.570 1.00 66.00 80 ARG A C 1
ATOM 601 O O . ARG A 1 80 ? 37.797 6.905 -44.494 1.00 66.00 80 ARG A O 1
ATOM 608 N N . PHE A 1 81 ? 35.770 6.345 -43.712 1.00 62.12 81 PHE A N 1
ATOM 609 C CA . PHE A 1 81 ? 35.308 5.742 -44.967 1.00 62.12 81 PHE A CA 1
ATOM 610 C C . PHE A 1 81 ? 34.592 6.735 -45.891 1.00 62.12 81 PHE A C 1
ATOM 612 O O . PHE A 1 81 ? 34.066 6.330 -46.923 1.00 62.12 81 PHE A O 1
ATOM 619 N N . GLY A 1 82 ? 34.583 8.030 -45.547 1.00 60.22 82 GLY A N 1
ATOM 620 C CA . GLY A 1 82 ? 34.024 9.077 -46.405 1.00 60.22 82 GLY A CA 1
ATOM 621 C C . GLY A 1 82 ? 32.527 8.910 -46.659 1.00 60.22 82 GLY A C 1
ATOM 622 O O . GLY A 1 82 ? 32.037 9.288 -47.723 1.00 60.22 82 GLY A O 1
ATOM 623 N N . PHE A 1 83 ? 31.794 8.319 -45.707 1.00 61.41 83 PHE A N 1
ATOM 624 C CA . PHE A 1 83 ? 30.340 8.253 -45.797 1.00 61.41 83 PHE A CA 1
ATOM 625 C C . PHE A 1 83 ? 29.783 9.669 -45.934 1.00 61.41 83 PHE A C 1
ATOM 627 O O . PHE A 1 83 ? 30.201 10.586 -45.225 1.00 61.41 83 PHE A O 1
ATOM 634 N N . THR A 1 84 ? 28.802 9.850 -46.820 1.00 67.56 84 THR A N 1
ATOM 635 C CA . THR A 1 84 ? 28.050 11.103 -46.835 1.00 67.56 84 THR A CA 1
ATOM 636 C C . THR A 1 84 ? 27.428 11.307 -45.448 1.00 67.56 84 THR A C 1
ATOM 638 O O . THR A 1 84 ? 26.934 10.341 -44.850 1.00 67.56 84 THR A O 1
ATOM 641 N N . PRO A 1 85 ? 27.423 12.543 -44.914 1.00 67.56 85 PRO A N 1
ATOM 642 C CA . PRO A 1 85 ? 26.915 12.822 -43.567 1.00 67.56 85 PRO A CA 1
ATOM 643 C C . PRO A 1 85 ? 25.471 12.330 -43.382 1.00 67.56 85 PRO A C 1
ATOM 645 O O . PRO A 1 85 ? 25.083 11.923 -42.289 1.00 67.56 85 PRO A O 1
ATOM 648 N N . PHE A 1 86 ? 24.706 12.280 -44.476 1.00 71.19 86 PHE A N 1
ATOM 649 C CA . PHE A 1 86 ? 23.360 11.726 -44.527 1.00 71.19 86 PHE A CA 1
ATOM 650 C C . PHE A 1 86 ? 23.301 10.208 -44.277 1.00 71.19 86 PHE A C 1
ATOM 652 O O . PHE A 1 86 ? 22.547 9.770 -43.412 1.00 71.19 86 PHE A O 1
ATOM 659 N N . ASN A 1 87 ? 24.111 9.393 -44.965 1.00 76.19 87 ASN A N 1
ATOM 660 C CA . ASN A 1 87 ? 24.086 7.932 -44.793 1.00 76.19 87 ASN A CA 1
ATOM 661 C C . ASN A 1 87 ? 24.503 7.519 -43.374 1.00 76.19 87 ASN A C 1
ATOM 663 O O . ASN A 1 87 ? 23.925 6.602 -42.792 1.00 76.19 87 ASN A O 1
ATOM 667 N N . TYR A 1 88 ? 25.471 8.233 -42.796 1.00 73.81 88 TYR A N 1
ATOM 668 C CA . TYR A 1 88 ? 25.896 8.029 -41.414 1.00 73.81 88 TYR A CA 1
ATOM 669 C C . TYR A 1 88 ? 24.780 8.349 -40.405 1.00 73.81 88 TYR A C 1
ATOM 671 O O . TYR A 1 88 ? 24.521 7.557 -39.498 1.00 73.81 88 TYR A O 1
ATOM 679 N N . LEU A 1 89 ? 24.075 9.472 -40.591 1.00 73.56 89 LEU A N 1
ATOM 680 C CA . LEU A 1 89 ? 22.938 9.855 -39.749 1.00 73.56 89 LEU A CA 1
ATOM 681 C C . LEU A 1 89 ? 21.829 8.798 -39.758 1.00 73.56 89 LEU A C 1
ATOM 683 O O . LEU A 1 89 ? 21.304 8.462 -38.699 1.00 73.56 89 LEU A O 1
ATOM 687 N N . VAL A 1 90 ? 21.504 8.244 -40.928 1.00 81.38 90 VAL A N 1
ATOM 688 C CA . VAL A 1 90 ? 20.458 7.217 -41.061 1.00 81.38 90 VAL A CA 1
ATOM 689 C C . VAL A 1 90 ? 20.813 5.953 -40.272 1.00 81.38 90 VAL A C 1
ATOM 691 O O . VAL A 1 90 ? 19.978 5.447 -39.522 1.00 81.38 90 VAL A O 1
ATOM 694 N N . ILE A 1 91 ? 22.055 5.470 -40.381 1.00 79.81 91 ILE A N 1
ATOM 695 C CA . ILE A 1 91 ? 22.525 4.287 -39.639 1.00 79.81 91 ILE A CA 1
ATOM 696 C C . ILE A 1 91 ? 22.467 4.537 -38.127 1.00 79.81 91 ILE A C 1
ATOM 698 O O . ILE A 1 91 ? 22.027 3.677 -37.365 1.00 79.81 91 ILE A O 1
ATOM 702 N N . LEU A 1 92 ? 22.875 5.726 -37.687 1.00 76.06 92 LEU A N 1
ATOM 703 C CA . LEU A 1 92 ? 22.916 6.071 -36.271 1.00 76.06 92 LEU A CA 1
ATOM 704 C C . LEU A 1 92 ? 21.503 6.170 -35.677 1.00 76.06 92 LEU A C 1
ATOM 706 O O . LEU A 1 92 ? 21.236 5.582 -34.628 1.00 76.06 92 LEU A O 1
ATOM 710 N N . VAL A 1 93 ? 20.577 6.830 -36.377 1.00 81.88 93 VAL A N 1
ATOM 711 C CA . VAL A 1 93 ? 19.160 6.890 -35.982 1.00 81.88 93 VAL A CA 1
ATOM 712 C C . VAL A 1 93 ? 18.558 5.487 -35.893 1.00 81.88 93 VAL A C 1
ATOM 714 O O . VAL A 1 93 ? 17.844 5.193 -34.936 1.00 81.88 93 VAL A O 1
ATOM 717 N N . PHE A 1 94 ? 18.883 4.598 -36.834 1.00 83.31 94 PHE A N 1
ATOM 718 C CA . PHE A 1 94 ? 18.401 3.217 -36.815 1.00 83.31 94 PHE A CA 1
ATOM 719 C C . PHE A 1 94 ? 18.888 2.444 -35.576 1.00 83.31 94 PHE A C 1
ATOM 721 O O . PHE A 1 94 ? 18.089 1.821 -34.877 1.00 83.31 94 PHE A O 1
ATOM 728 N N . ILE A 1 95 ? 20.181 2.542 -35.250 1.00 81.44 95 ILE A N 1
ATOM 729 C CA . ILE A 1 95 ? 20.773 1.894 -34.067 1.00 81.44 95 ILE A CA 1
ATOM 730 C C . ILE A 1 95 ? 20.176 2.461 -32.769 1.00 81.44 95 ILE A C 1
ATOM 732 O O . ILE A 1 95 ? 19.836 1.700 -31.862 1.00 81.44 95 ILE A O 1
ATOM 736 N N . MET A 1 96 ? 20.004 3.784 -32.689 1.00 79.25 96 MET A N 1
ATOM 737 C CA . MET A 1 96 ? 19.347 4.460 -31.564 1.00 79.25 96 MET A CA 1
ATOM 738 C C . MET A 1 96 ? 17.897 4.009 -31.380 1.00 79.25 96 MET A C 1
ATOM 740 O O . MET A 1 96 ? 17.465 3.790 -30.249 1.00 79.25 96 MET A O 1
ATOM 744 N N . GLY A 1 97 ? 17.160 3.836 -32.479 1.00 83.38 97 GLY A N 1
ATOM 745 C CA . GLY A 1 97 ? 15.791 3.329 -32.459 1.00 83.38 97 GLY A CA 1
ATOM 746 C C . GLY A 1 97 ? 15.717 1.941 -31.830 1.00 83.38 97 GLY A C 1
ATOM 747 O O . GLY A 1 97 ? 15.004 1.755 -30.846 1.00 83.38 97 GLY A O 1
ATOM 748 N N . ILE A 1 98 ? 16.524 0.995 -32.326 1.00 85.38 98 ILE A N 1
ATOM 749 C CA . ILE A 1 98 ? 16.589 -0.373 -31.782 1.00 85.38 98 ILE A CA 1
ATOM 750 C C . ILE A 1 98 ? 16.951 -0.349 -30.295 1.00 85.38 98 ILE A C 1
ATOM 752 O O . ILE A 1 98 ? 16.293 -0.999 -29.481 1.00 85.38 98 ILE A O 1
ATOM 756 N N . PHE A 1 99 ? 17.977 0.419 -29.925 1.00 83.00 99 PHE A N 1
ATOM 757 C CA . PHE A 1 99 ? 18.421 0.530 -28.539 1.00 83.00 99 PHE A CA 1
ATOM 758 C C . PHE A 1 99 ? 17.324 1.074 -27.616 1.00 83.00 99 PHE A C 1
ATOM 760 O O . PHE A 1 99 ? 17.063 0.500 -26.556 1.00 83.00 99 PHE A O 1
ATOM 767 N N . SER A 1 100 ? 16.649 2.147 -28.035 1.00 82.44 100 SER A N 1
ATOM 768 C CA . SER A 1 100 ? 15.550 2.755 -27.286 1.00 82.44 100 SER A CA 1
ATOM 769 C C . SER A 1 100 ? 14.398 1.771 -27.091 1.00 82.44 100 SER A C 1
ATOM 771 O O . SER A 1 100 ? 13.915 1.613 -25.971 1.00 82.44 100 SER A O 1
ATOM 773 N N . THR A 1 101 ? 14.010 1.038 -28.140 1.00 85.81 101 THR A N 1
ATOM 774 C CA . THR A 1 101 ? 12.961 0.016 -28.052 1.00 85.81 101 THR A CA 1
ATOM 775 C C . THR A 1 101 ? 13.333 -1.100 -27.076 1.00 85.81 101 THR A C 1
ATOM 777 O O . THR A 1 101 ? 12.517 -1.462 -26.230 1.00 85.81 101 THR A O 1
ATOM 780 N N . VAL A 1 102 ? 14.564 -1.619 -27.133 1.00 85.44 102 VAL A N 1
ATOM 781 C CA . VAL A 1 102 ? 15.026 -2.678 -26.217 1.00 85.44 102 VAL A CA 1
ATOM 782 C C . VAL A 1 102 ? 15.016 -2.203 -24.764 1.00 85.44 102 VAL A C 1
ATOM 784 O O . VAL A 1 102 ? 14.541 -2.925 -23.883 1.00 85.44 102 VAL A O 1
ATOM 787 N N . LEU A 1 103 ? 15.507 -0.988 -24.501 1.00 82.25 103 LEU A N 1
ATOM 788 C CA . LEU A 1 103 ? 15.467 -0.411 -23.159 1.00 82.25 103 LEU A CA 1
ATOM 789 C C . LEU A 1 103 ? 14.034 -0.227 -22.665 1.00 82.25 103 LEU A C 1
ATOM 791 O O . LEU A 1 103 ? 13.743 -0.616 -21.538 1.00 82.25 103 LEU A O 1
ATOM 795 N N . LEU A 1 104 ? 13.151 0.315 -23.505 1.00 84.50 104 LEU A N 1
ATOM 796 C CA . LEU A 1 104 ? 11.751 0.557 -23.168 1.00 84.50 104 LEU A CA 1
ATOM 797 C C . LEU A 1 104 ? 11.017 -0.745 -22.839 1.00 84.50 104 LEU A C 1
ATOM 799 O O . LEU A 1 104 ? 10.295 -0.807 -21.849 1.00 84.50 104 LEU A O 1
ATOM 803 N N . ILE A 1 105 ? 11.228 -1.805 -23.624 1.00 86.12 105 ILE A N 1
ATOM 804 C CA . ILE A 1 105 ? 10.639 -3.122 -23.345 1.00 86.12 105 ILE A CA 1
ATOM 805 C C . ILE A 1 105 ? 11.128 -3.640 -21.990 1.00 86.12 105 ILE A C 1
ATOM 807 O O . ILE A 1 105 ? 10.326 -4.087 -21.172 1.00 86.12 105 ILE A O 1
ATOM 811 N N . LYS A 1 106 ? 12.435 -3.549 -21.718 1.00 84.69 106 LYS A N 1
ATOM 812 C CA . LYS A 1 106 ? 13.016 -4.044 -20.465 1.00 84.69 106 LYS A CA 1
ATOM 813 C C . LYS A 1 106 ? 12.526 -3.261 -19.244 1.00 84.69 106 LYS A C 1
ATOM 815 O O . LYS A 1 106 ? 12.206 -3.870 -18.224 1.00 84.69 106 LYS A O 1
ATOM 820 N N . THR A 1 107 ? 12.465 -1.933 -19.326 1.00 81.75 107 THR A N 1
ATOM 821 C CA . THR A 1 107 ? 11.978 -1.094 -18.222 1.00 81.75 107 THR A CA 1
ATOM 822 C C . THR A 1 107 ? 10.486 -1.284 -17.993 1.00 81.75 107 THR A C 1
ATOM 824 O O . THR A 1 107 ? 10.076 -1.397 -16.839 1.00 81.75 107 THR A O 1
ATOM 827 N N . ASN A 1 108 ? 9.689 -1.404 -19.059 1.00 85.88 108 ASN A N 1
ATOM 828 C CA . ASN A 1 108 ? 8.264 -1.701 -18.947 1.00 85.88 108 ASN A CA 1
ATOM 829 C C . ASN A 1 108 ? 8.025 -3.067 -18.312 1.00 85.88 108 ASN A C 1
ATOM 831 O O . ASN A 1 108 ? 7.240 -3.148 -17.378 1.00 85.88 108 ASN A O 1
ATOM 835 N N . HIS A 1 109 ? 8.745 -4.106 -18.738 1.00 87.88 109 HIS A N 1
ATOM 836 C CA . HIS A 1 109 ? 8.624 -5.432 -18.134 1.00 87.88 109 HIS A CA 1
ATOM 837 C C . HIS A 1 109 ? 8.995 -5.411 -16.645 1.00 87.88 109 HIS A C 1
ATOM 839 O O . HIS A 1 109 ? 8.318 -6.020 -15.822 1.00 87.88 109 HIS A O 1
ATOM 845 N N . ASN A 1 110 ? 10.060 -4.696 -16.266 1.00 85.81 110 ASN A N 1
ATOM 846 C CA . ASN A 1 110 ? 10.432 -4.575 -14.857 1.00 85.81 110 ASN A CA 1
ATOM 847 C C . ASN A 1 110 ? 9.359 -3.828 -14.054 1.00 85.81 110 ASN A C 1
ATOM 849 O O . ASN A 1 110 ? 8.972 -4.273 -12.978 1.00 85.81 110 ASN A O 1
ATOM 853 N N . LYS A 1 111 ? 8.834 -2.727 -14.601 1.00 83.56 111 LYS A N 1
ATOM 854 C CA . LYS A 1 111 ? 7.742 -1.965 -13.989 1.00 83.56 111 LYS A CA 1
ATOM 855 C C . LYS A 1 111 ? 6.477 -2.811 -13.839 1.00 83.56 111 LYS A C 1
ATOM 857 O O . LYS A 1 111 ? 5.832 -2.755 -12.800 1.00 83.56 111 LYS A O 1
ATOM 862 N N . GLU A 1 112 ? 6.139 -3.604 -14.850 1.00 86.19 112 GLU A N 1
ATOM 863 C CA . GLU A 1 112 ? 4.989 -4.503 -14.831 1.00 86.19 112 GLU A CA 1
ATOM 864 C C . GLU A 1 112 ? 5.149 -5.594 -13.768 1.00 86.19 112 GLU A C 1
ATOM 866 O O . GLU A 1 112 ? 4.220 -5.845 -13.006 1.00 86.19 112 GLU A O 1
ATOM 871 N N . MET A 1 113 ? 6.337 -6.193 -13.652 1.00 87.19 113 MET A N 1
ATOM 872 C CA . MET A 1 113 ? 6.635 -7.179 -12.610 1.00 87.19 113 MET A CA 1
ATOM 873 C C . MET A 1 113 ? 6.518 -6.595 -11.202 1.00 87.19 113 MET A C 1
ATOM 875 O O . MET A 1 113 ? 5.931 -7.235 -10.331 1.00 87.19 113 MET A O 1
ATOM 879 N N . GLU A 1 114 ? 7.040 -5.390 -10.968 1.00 82.94 114 GLU A N 1
ATOM 880 C CA . GLU A 1 114 ? 6.875 -4.715 -9.677 1.00 82.94 114 GLU A CA 1
ATOM 881 C C . GLU A 1 114 ? 5.404 -4.383 -9.401 1.00 82.94 114 GLU A C 1
ATOM 883 O O . GLU A 1 114 ? 4.922 -4.634 -8.298 1.00 82.94 114 GLU A O 1
ATOM 888 N N . ASN A 1 115 ? 4.648 -3.932 -10.408 1.00 81.56 115 ASN A N 1
ATOM 889 C CA . ASN A 1 115 ? 3.222 -3.664 -10.226 1.00 81.56 115 ASN A CA 1
ATOM 890 C C . ASN A 1 115 ? 2.439 -4.945 -9.890 1.00 81.56 115 ASN A C 1
ATOM 892 O O . ASN A 1 115 ? 1.631 -4.962 -8.965 1.00 81.56 115 ASN A O 1
ATOM 896 N N . ARG A 1 116 ? 2.739 -6.060 -10.572 1.00 82.62 116 ARG A N 1
ATOM 897 C CA . ARG A 1 116 ? 2.154 -7.377 -10.273 1.00 82.62 116 ARG A CA 1
ATOM 898 C C . ARG A 1 116 ? 2.446 -7.832 -8.846 1.00 82.62 116 ARG A C 1
ATOM 900 O O . ARG A 1 116 ? 1.572 -8.432 -8.232 1.00 82.62 116 ARG A O 1
ATOM 907 N N . LYS A 1 117 ? 3.637 -7.554 -8.300 1.00 82.81 117 LYS A N 1
ATOM 908 C CA . LYS A 1 117 ? 3.956 -7.865 -6.895 1.00 82.81 117 LYS A CA 1
ATOM 909 C C . LYS A 1 117 ? 3.088 -7.058 -5.936 1.00 82.81 117 LYS A C 1
ATOM 911 O O . LYS A 1 117 ? 2.546 -7.638 -5.003 1.00 82.81 117 LYS A O 1
ATOM 916 N N . VAL A 1 118 ? 2.930 -5.756 -6.175 1.00 76.06 118 VAL A N 1
ATOM 917 C CA . VAL A 1 118 ? 2.081 -4.888 -5.343 1.00 76.06 118 VAL A CA 1
ATOM 918 C C . VAL A 1 118 ? 0.627 -5.357 -5.383 1.00 76.06 118 VAL A C 1
ATOM 920 O O . VAL A 1 118 ? 0.015 -5.535 -4.333 1.00 76.06 118 VAL A O 1
ATOM 923 N N . VAL A 1 119 ? 0.103 -5.652 -6.577 1.00 75.56 119 VAL A N 1
ATOM 924 C CA . VAL A 1 119 ? -1.245 -6.214 -6.754 1.00 75.56 119 VAL A CA 1
ATOM 925 C C . VAL A 1 119 ? -1.377 -7.569 -6.052 1.00 75.56 119 VAL A C 1
ATOM 927 O O . VAL A 1 119 ? -2.343 -7.788 -5.332 1.00 75.56 119 VAL A O 1
ATOM 930 N N . ALA A 1 120 ? -0.403 -8.471 -6.197 1.00 77.94 120 ALA A N 1
ATOM 931 C CA . ALA A 1 120 ? -0.425 -9.780 -5.544 1.00 77.94 120 ALA A CA 1
ATOM 932 C C . ALA A 1 120 ? -0.403 -9.674 -4.012 1.00 77.94 120 ALA A C 1
ATOM 934 O O . ALA A 1 120 ? -1.124 -10.416 -3.346 1.00 77.94 120 ALA A O 1
ATOM 935 N N . VAL A 1 121 ? 0.375 -8.739 -3.452 1.00 73.38 121 VAL A N 1
ATOM 936 C CA . VAL A 1 121 ? 0.340 -8.431 -2.016 1.00 73.38 121 VAL A CA 1
ATOM 937 C C . VAL A 1 121 ? -1.040 -7.910 -1.639 1.00 73.38 121 VAL A C 1
ATOM 939 O O . VAL A 1 121 ? -1.649 -8.495 -0.759 1.00 73.38 121 VAL A O 1
ATOM 942 N N . SER A 1 122 ? -1.581 -6.920 -2.353 1.00 67.62 122 SER A N 1
ATOM 943 C CA . SER A 1 122 ? -2.913 -6.358 -2.082 1.00 67.62 122 SER A CA 1
ATOM 944 C C . SER A 1 122 ? -4.060 -7.368 -2.215 1.00 67.62 122 SER A C 1
ATOM 946 O O . SER A 1 122 ? -5.078 -7.208 -1.558 1.00 67.62 122 SER A O 1
ATOM 948 N N . LEU A 1 123 ? -3.933 -8.390 -3.065 1.00 69.44 123 LEU A N 1
ATOM 949 C CA . LEU A 1 123 ? -4.909 -9.481 -3.183 1.00 69.44 123 LEU A CA 1
ATOM 950 C C . LEU A 1 123 ? -4.717 -10.552 -2.097 1.00 69.44 123 LEU A C 1
ATOM 952 O O . LEU A 1 123 ? -5.671 -11.212 -1.675 1.00 69.44 123 LEU A O 1
ATOM 956 N N . GLY A 1 124 ? -3.472 -10.758 -1.661 1.00 67.06 124 GLY A N 1
ATOM 957 C CA . GLY A 1 124 ? -3.121 -11.686 -0.591 1.00 67.06 124 GLY A CA 1
ATOM 958 C C . GLY A 1 124 ? -3.511 -11.155 0.787 1.00 67.06 124 GLY A C 1
ATOM 959 O O . GLY A 1 124 ? -4.119 -11.880 1.579 1.00 67.06 124 GLY A O 1
ATOM 960 N N . THR A 1 125 ? -3.201 -9.889 1.058 1.00 63.12 125 THR A N 1
ATOM 961 C CA . THR A 1 125 ? -3.617 -9.157 2.250 1.00 63.12 125 THR A CA 1
ATOM 962 C C . THR A 1 125 ? -4.985 -8.552 1.986 1.00 63.12 125 THR A C 1
ATOM 964 O O . THR A 1 125 ? -5.089 -7.615 1.208 1.00 63.12 125 THR A O 1
ATOM 967 N N . GLU A 1 126 ? -6.038 -9.046 2.637 1.00 71.81 126 GLU A N 1
ATOM 968 C CA . GLU A 1 126 ? -7.361 -8.399 2.648 1.00 71.81 126 GLU A CA 1
ATOM 969 C C . GLU A 1 126 ? -7.304 -7.126 3.513 1.00 71.81 126 GLU A C 1
ATOM 971 O O . GLU A 1 126 ? -7.965 -7.025 4.543 1.00 71.81 126 GLU A O 1
ATOM 976 N N . ARG A 1 127 ? -6.416 -6.206 3.137 1.00 77.00 127 ARG A N 1
ATOM 977 C CA . ARG A 1 127 ? -6.098 -4.936 3.783 1.00 77.00 127 ARG A CA 1
ATOM 978 C C . ARG A 1 127 ? -6.374 -3.808 2.808 1.00 77.00 127 ARG A C 1
ATOM 980 O O . ARG A 1 127 ? -6.226 -3.974 1.599 1.00 77.00 127 ARG A O 1
ATOM 987 N N . ASP A 1 128 ? -6.730 -2.656 3.348 1.00 78.56 128 ASP A N 1
ATOM 988 C CA . ASP A 1 128 ? -6.933 -1.431 2.595 1.00 78.56 128 ASP A CA 1
ATOM 989 C C . ASP A 1 128 ? -5.737 -0.489 2.830 1.00 78.56 128 ASP A C 1
ATOM 991 O O . ASP A 1 128 ? -5.693 0.218 3.840 1.00 78.56 128 ASP A O 1
ATOM 995 N N . PRO A 1 129 ? -4.744 -0.459 1.920 1.00 75.12 129 PRO A N 1
ATOM 996 C CA . PRO A 1 129 ? -3.542 0.350 2.108 1.00 75.12 129 PRO A CA 1
ATOM 997 C C . PRO A 1 129 ? -3.828 1.857 2.116 1.00 75.12 129 PRO A C 1
ATOM 999 O O . PRO A 1 129 ? -3.006 2.624 2.610 1.00 75.12 129 PRO A O 1
ATOM 1002 N N . VAL A 1 130 ? -4.960 2.304 1.556 1.00 78.50 130 VAL A N 1
ATOM 1003 C CA . VAL A 1 130 ? -5.350 3.720 1.615 1.00 78.50 130 VAL A CA 1
ATOM 1004 C C . VAL A 1 130 ? -5.894 4.046 2.996 1.00 78.50 130 VAL A C 1
ATOM 1006 O O . VAL A 1 130 ? -5.498 5.053 3.577 1.00 78.50 130 VAL A O 1
ATOM 1009 N N . ALA A 1 131 ? -6.730 3.166 3.554 1.00 83.88 131 ALA A N 1
ATOM 1010 C CA . ALA A 1 131 ? -7.224 3.330 4.917 1.00 83.88 131 ALA A CA 1
ATOM 1011 C C . ALA A 1 131 ? -6.065 3.321 5.922 1.00 83.88 131 ALA A C 1
ATOM 1013 O O . ALA A 1 131 ? -6.006 4.189 6.786 1.00 83.88 131 ALA A O 1
ATOM 1014 N N . GLU A 1 132 ? -5.093 2.418 5.753 1.00 85.94 132 GLU A N 1
ATOM 1015 C CA . GLU A 1 132 ? -3.891 2.352 6.600 1.00 85.94 132 GLU A CA 1
ATOM 1016 C C . GLU A 1 132 ? -3.042 3.625 6.553 1.00 85.94 132 GLU A C 1
ATOM 1018 O O . GLU A 1 132 ? -2.472 4.015 7.571 1.00 85.94 132 GLU A O 1
ATOM 1023 N N . LEU A 1 133 ? -3.007 4.318 5.412 1.00 83.06 133 LEU A N 1
ATOM 1024 C CA . LEU A 1 133 ? -2.350 5.619 5.305 1.00 83.06 133 LEU A CA 1
ATOM 1025 C C . LEU A 1 133 ? -3.138 6.719 6.033 1.00 83.06 133 LEU A C 1
ATOM 1027 O O . LEU A 1 133 ? -2.542 7.549 6.719 1.00 83.06 133 LEU A O 1
ATOM 1031 N N . PHE A 1 134 ? -4.466 6.726 5.894 1.00 86.19 134 PHE A N 1
ATOM 1032 C CA . PHE A 1 134 ? -5.336 7.747 6.487 1.00 86.19 134 PHE A CA 1
ATOM 1033 C C . PHE A 1 134 ? -5.568 7.559 7.989 1.00 86.19 134 PHE A C 1
ATOM 1035 O O . PHE A 1 134 ? -5.871 8.534 8.676 1.00 86.19 134 PHE A O 1
ATOM 1042 N N . PHE A 1 135 ? -5.367 6.355 8.535 1.00 91.00 135 PHE A N 1
ATOM 1043 C CA . PHE A 1 135 ? -5.526 6.110 9.972 1.00 91.00 135 PHE A CA 1
ATOM 1044 C C . PHE A 1 135 ? -4.613 6.974 10.835 1.00 91.00 135 PHE A C 1
ATOM 1046 O O . PHE A 1 135 ? -5.010 7.334 11.936 1.00 91.00 135 PHE A O 1
ATOM 1053 N N . LYS A 1 136 ? -3.429 7.355 10.348 1.00 86.75 136 LYS A N 1
ATOM 1054 C CA . LYS A 1 136 ? -2.515 8.222 11.102 1.00 86.75 136 LYS A CA 1
ATOM 1055 C C . LYS A 1 136 ? -3.071 9.630 11.316 1.00 86.75 136 LYS A C 1
ATOM 1057 O O . LYS A 1 136 ? -2.928 10.202 12.396 1.00 86.75 136 LYS A O 1
ATOM 1062 N N . GLU A 1 137 ? -3.704 10.184 10.289 1.00 86.81 137 GLU A N 1
ATOM 1063 C CA . GLU A 1 137 ? -4.364 11.487 10.377 1.00 86.81 137 GLU A CA 1
ATOM 1064 C C . GLU A 1 137 ? -5.623 11.383 11.243 1.00 86.81 137 GLU A C 1
ATOM 1066 O O . GLU A 1 137 ? -5.756 12.127 12.212 1.00 86.81 137 GLU A O 1
ATOM 1071 N N . LEU A 1 138 ? -6.461 10.373 10.985 1.00 90.94 138 LEU A N 1
ATOM 1072 C CA . LEU A 1 138 ? -7.688 10.118 11.741 1.00 90.94 138 LEU A CA 1
ATOM 1073 C C . LEU A 1 138 ? -7.429 9.920 13.245 1.00 90.94 138 LEU A C 1
ATOM 1075 O O . LEU A 1 138 ? -8.162 10.447 14.077 1.00 90.94 138 LEU A O 1
ATOM 1079 N N . ASP A 1 139 ? -6.381 9.176 13.604 1.00 92.06 139 ASP A N 1
ATOM 1080 C CA . ASP A 1 139 ? -5.970 8.955 14.995 1.00 92.06 139 ASP A CA 1
ATOM 1081 C C . ASP A 1 139 ? -5.687 10.282 15.711 1.00 92.06 139 ASP A C 1
ATOM 1083 O O . ASP A 1 139 ? -6.189 10.532 16.810 1.00 92.06 139 ASP A O 1
ATOM 1087 N N . THR A 1 140 ? -4.961 11.175 15.036 1.00 90.69 140 THR A N 1
ATOM 1088 C CA . THR A 1 140 ? -4.630 12.503 15.560 1.00 90.69 140 THR A CA 1
ATOM 1089 C C . THR A 1 140 ? -5.874 13.388 15.672 1.00 90.69 140 THR A C 1
ATOM 1091 O O . THR A 1 140 ? -6.016 14.128 16.648 1.00 90.69 140 THR A O 1
ATOM 1094 N N . GLU A 1 141 ? -6.786 13.330 14.700 1.00 91.88 141 GLU A N 1
ATOM 1095 C CA . GLU A 1 141 ? -8.031 14.107 14.710 1.00 91.88 141 GLU A CA 1
ATOM 1096 C C . GLU A 1 141 ? -8.975 13.683 15.839 1.00 91.88 141 GLU A C 1
ATOM 1098 O O . GLU A 1 141 ? -9.528 14.546 16.522 1.00 91.88 141 GLU A O 1
ATOM 1103 N N . ILE A 1 142 ? -9.121 12.376 16.082 1.00 91.94 142 ILE A N 1
ATOM 1104 C CA . ILE A 1 142 ? -9.978 11.840 17.149 1.00 91.94 142 ILE A CA 1
ATOM 1105 C C . ILE A 1 142 ? -9.414 12.195 18.530 1.00 91.94 142 ILE A C 1
ATOM 1107 O O . ILE A 1 142 ? -10.164 12.648 19.396 1.00 91.94 142 ILE A O 1
ATOM 1111 N N . GLN A 1 143 ? -8.103 12.037 18.745 1.00 89.81 143 GLN A N 1
ATOM 1112 C CA . GLN A 1 143 ? -7.470 12.340 20.038 1.00 89.81 143 GLN A CA 1
ATOM 1113 C C . GLN A 1 143 ? -7.539 13.828 20.408 1.00 89.81 143 GLN A C 1
ATOM 1115 O O . GLN A 1 143 ? -7.636 14.163 21.588 1.00 89.81 143 GLN A O 1
ATOM 1120 N N . ASN A 1 144 ? -7.498 14.720 19.413 1.00 90.88 144 ASN A N 1
ATOM 1121 C CA . ASN A 1 144 ? -7.525 16.169 19.621 1.00 90.88 144 ASN A CA 1
ATOM 1122 C C . ASN A 1 144 ? -8.931 16.783 19.510 1.00 90.88 144 ASN A C 1
ATOM 1124 O O . ASN A 1 144 ? -9.078 18.002 19.637 1.00 90.88 144 ASN A O 1
ATOM 1128 N N . ASP A 1 145 ? -9.973 15.982 19.275 1.00 92.75 145 ASP A N 1
ATOM 1129 C CA . ASP A 1 145 ? -11.334 16.498 19.187 1.00 92.75 145 ASP A CA 1
ATOM 1130 C C . ASP A 1 145 ? -11.861 16.890 20.569 1.00 92.75 145 ASP A C 1
ATOM 1132 O O . ASP A 1 145 ? -12.178 16.048 21.411 1.00 92.75 145 ASP A O 1
ATOM 1136 N N . GLN A 1 146 ? -12.014 18.196 20.779 1.00 90.06 146 GLN A N 1
ATOM 1137 C CA . GLN A 1 146 ? -12.482 18.751 22.041 1.00 90.06 146 GLN A CA 1
ATOM 1138 C C . GLN A 1 146 ? -13.844 18.186 22.482 1.00 90.06 146 GLN A C 1
ATOM 1140 O O . GLN A 1 146 ? -14.027 17.947 23.671 1.00 90.06 146 GLN A O 1
ATOM 1145 N N . GLN A 1 147 ? -14.781 17.917 21.564 1.00 90.38 147 GLN A N 1
ATOM 1146 C CA . GLN A 1 147 ? -16.103 17.393 21.935 1.00 90.38 147 GLN A CA 1
ATOM 1147 C C . GLN A 1 147 ? -16.015 15.949 22.436 1.00 90.38 147 GLN A C 1
ATOM 1149 O O . GLN A 1 147 ? -16.680 15.585 23.404 1.00 90.38 147 GLN A O 1
ATOM 1154 N N . ILE A 1 148 ? -15.172 15.135 21.796 1.00 90.19 148 ILE A N 1
ATOM 1155 C CA . ILE A 1 148 ? -14.926 13.746 22.203 1.00 90.19 148 ILE A CA 1
ATOM 1156 C C . ILE A 1 148 ? -14.218 13.730 23.560 1.00 90.19 148 ILE A C 1
ATOM 1158 O O . ILE A 1 148 ? -14.657 13.041 24.481 1.00 90.19 148 ILE A O 1
ATOM 1162 N N . VAL A 1 149 ? -13.172 14.545 23.708 1.00 88.56 149 VAL A N 1
ATOM 1163 C CA . VAL A 1 149 ? -12.396 14.678 24.946 1.00 88.56 149 VAL A CA 1
ATOM 1164 C C . VAL A 1 149 ? -13.279 15.141 26.110 1.00 88.56 149 VAL A C 1
ATOM 1166 O O . VAL A 1 149 ? -13.206 14.564 27.192 1.00 88.56 149 VAL A O 1
ATOM 1169 N N . GLU A 1 150 ? -14.147 16.135 25.907 1.00 88.00 150 GLU A N 1
ATOM 1170 C CA . GLU A 1 150 ? -15.063 16.640 26.941 1.00 88.00 150 GLU A CA 1
ATOM 1171 C C . GLU A 1 150 ? -16.066 15.586 27.423 1.00 88.00 150 GLU A C 1
ATOM 1173 O O . GLU A 1 150 ? -16.425 15.576 28.601 1.00 88.00 150 GLU A O 1
ATOM 1178 N N . ILE A 1 151 ? -16.528 14.694 26.542 1.00 86.56 151 ILE A N 1
ATOM 1179 C CA . ILE A 1 151 ? -17.447 13.615 26.922 1.00 86.56 151 ILE A CA 1
ATOM 1180 C C . ILE A 1 151 ? -16.680 12.490 27.625 1.00 86.56 151 ILE A C 1
ATOM 1182 O O . ILE A 1 151 ? -17.084 12.066 28.706 1.00 86.56 151 ILE A O 1
ATOM 1186 N N . LEU A 1 152 ? -15.551 12.047 27.064 1.00 86.12 152 LEU A N 1
ATOM 1187 C CA . LEU A 1 152 ? -14.776 10.905 27.570 1.00 86.12 152 LEU A CA 1
ATOM 1188 C C . LEU A 1 152 ? -13.993 11.192 28.852 1.00 86.12 152 LEU A C 1
ATOM 1190 O O . LEU A 1 152 ? -13.589 10.259 29.545 1.00 86.12 152 LEU A O 1
ATOM 1194 N N . LYS A 1 153 ? -13.801 12.462 29.212 1.00 84.81 153 LYS A N 1
ATOM 1195 C CA . LYS A 1 153 ? -13.199 12.855 30.492 1.00 84.81 153 LYS A CA 1
ATOM 1196 C C . LYS A 1 153 ? -14.190 12.958 31.652 1.00 84.81 153 LYS A C 1
ATOM 1198 O O . LYS A 1 153 ? -13.768 13.251 32.773 1.00 84.81 153 LYS A O 1
ATOM 1203 N N . LYS A 1 154 ? -15.486 12.718 31.430 1.00 80.00 154 LYS A N 1
ATOM 1204 C CA . LYS A 1 154 ? -16.486 12.681 32.509 1.00 80.00 154 LYS A CA 1
ATOM 1205 C C . LYS A 1 154 ? -16.328 11.417 33.361 1.00 80.00 154 LYS A C 1
ATOM 1207 O O . LYS A 1 154 ? -15.893 10.379 32.875 1.00 80.00 154 LYS A O 1
ATOM 1212 N N . GLY A 1 155 ? -16.705 11.510 34.638 1.00 68.06 155 GLY A N 1
ATOM 1213 C CA . GLY A 1 155 ? -16.667 10.378 35.575 1.00 68.06 155 GLY A CA 1
ATOM 1214 C C . GLY A 1 155 ? -17.884 9.446 35.499 1.00 68.06 155 GLY A C 1
ATOM 1215 O O . GLY A 1 155 ? -17.838 8.337 36.024 1.00 68.06 155 GLY A O 1
ATOM 1216 N N . THR A 1 156 ? -18.976 9.872 34.855 1.00 70.38 156 THR A N 1
ATOM 1217 C CA . THR A 1 156 ? -20.192 9.063 34.659 1.00 70.38 156 THR A CA 1
ATOM 1218 C C . THR A 1 156 ? -20.669 9.152 33.218 1.00 70.38 156 THR A C 1
ATOM 1220 O O . THR A 1 156 ? -20.784 10.257 32.686 1.00 70.38 156 THR A O 1
ATOM 1223 N N . PHE A 1 157 ? -20.996 7.999 32.636 1.00 75.12 157 PHE A N 1
ATOM 1224 C CA . PHE A 1 157 ? -21.492 7.858 31.268 1.00 75.12 157 PHE A CA 1
ATOM 1225 C C . PHE A 1 157 ? -22.930 7.359 31.273 1.00 75.12 157 PHE A C 1
ATOM 1227 O O . PHE A 1 157 ? -23.273 6.444 32.023 1.00 75.12 157 PHE A O 1
ATOM 1234 N N . PHE A 1 158 ? -23.750 7.942 30.409 1.00 74.50 158 PHE A N 1
ATOM 1235 C CA . PHE A 1 158 ? -25.100 7.469 30.127 1.00 74.50 158 PHE A CA 1
ATOM 1236 C C . PHE A 1 158 ? -25.200 7.019 28.667 1.00 74.50 158 PHE A C 1
ATOM 1238 O O . PHE A 1 158 ? -24.381 7.420 27.843 1.00 74.50 158 PHE A O 1
ATOM 1245 N N . ALA A 1 159 ? -26.232 6.242 28.327 1.00 75.19 159 ALA A N 1
ATOM 1246 C CA . ALA A 1 159 ? -26.479 5.809 26.944 1.00 75.19 159 ALA A CA 1
ATOM 1247 C C . ALA A 1 159 ? -26.523 6.996 25.956 1.00 75.19 159 ALA A C 1
ATOM 1249 O O . ALA A 1 159 ? -25.999 6.918 24.852 1.00 75.19 159 ALA A O 1
ATOM 1250 N N . GLU A 1 160 ? -27.042 8.149 26.393 1.00 82.38 160 GLU A N 1
ATOM 1251 C CA . GLU A 1 160 ? -27.060 9.376 25.588 1.00 82.38 160 GLU A CA 1
ATOM 1252 C C . GLU A 1 160 ? -25.664 9.922 25.242 1.00 82.38 160 GLU A C 1
ATOM 1254 O O . GLU A 1 160 ? -25.519 10.649 24.261 1.00 82.38 160 GLU A O 1
ATOM 1259 N N . ASP A 1 161 ? -24.646 9.668 26.070 1.00 83.94 161 ASP A N 1
ATOM 1260 C CA . ASP A 1 161 ? -23.270 10.090 25.788 1.00 83.94 161 ASP A CA 1
ATOM 1261 C C . ASP A 1 161 ? -22.622 9.181 24.730 1.00 83.94 161 ASP A C 1
ATOM 1263 O O . ASP A 1 161 ? -21.846 9.666 23.906 1.00 83.94 161 ASP A O 1
ATOM 1267 N N . GLU A 1 162 ? -22.983 7.895 24.710 1.00 83.75 162 GLU A N 1
ATOM 1268 C CA . GLU A 1 162 ? -22.545 6.934 23.692 1.00 83.75 162 GLU A CA 1
ATOM 1269 C C . GLU A 1 162 ? -23.131 7.280 22.317 1.00 83.75 162 GLU A C 1
ATOM 1271 O O . GLU A 1 162 ? -22.380 7.413 21.348 1.00 83.75 162 GLU A O 1
ATOM 1276 N N . ASP A 1 163 ? -24.436 7.571 22.254 1.00 87.44 163 ASP A N 1
ATOM 1277 C CA . ASP A 1 163 ? -25.104 8.036 21.030 1.00 87.44 163 ASP A CA 1
ATOM 1278 C C . ASP A 1 163 ? -24.479 9.341 20.500 1.00 87.44 163 ASP A C 1
ATOM 1280 O O . ASP A 1 163 ? -24.211 9.480 19.304 1.00 87.44 163 ASP A O 1
ATOM 1284 N N . LYS A 1 164 ? -24.175 10.297 21.392 1.00 90.44 164 LYS A N 1
ATOM 1285 C CA . LYS A 1 164 ? -23.517 11.563 21.017 1.00 90.44 164 LYS A CA 1
ATOM 1286 C C . LYS A 1 164 ? -22.126 11.336 20.438 1.00 90.44 164 LYS A C 1
ATOM 1288 O O . LYS A 1 164 ? -21.776 11.975 19.446 1.00 90.44 164 LYS A O 1
ATOM 1293 N N . ILE A 1 165 ? -21.323 10.461 21.044 1.00 90.69 165 ILE A N 1
ATOM 1294 C CA . ILE A 1 165 ? -19.983 10.143 20.536 1.00 90.69 165 ILE A CA 1
ATOM 1295 C C . ILE A 1 165 ? -20.076 9.464 19.176 1.00 90.69 165 ILE A C 1
ATOM 1297 O O . ILE A 1 165 ? -19.353 9.859 18.258 1.00 90.69 165 ILE A O 1
ATOM 1301 N N . TYR A 1 166 ? -20.989 8.505 19.021 1.00 92.12 166 TYR A N 1
ATOM 1302 C CA . TYR A 1 166 ? -21.232 7.857 17.740 1.00 92.12 166 TYR A CA 1
ATOM 1303 C C . TYR A 1 166 ? -21.588 8.880 16.653 1.00 92.12 166 TYR A C 1
ATOM 1305 O O . TYR A 1 166 ? -20.992 8.872 15.574 1.00 92.12 166 TYR A O 1
ATOM 1313 N N . ASP A 1 167 ? -22.496 9.814 16.947 1.00 92.69 167 ASP A N 1
ATOM 1314 C CA . ASP A 1 167 ? -22.905 10.854 16.004 1.00 92.69 167 ASP A CA 1
ATOM 1315 C C . ASP A 1 167 ? -21.770 11.824 15.657 1.00 92.69 167 ASP A C 1
ATOM 1317 O O . ASP A 1 167 ? -21.634 12.201 14.489 1.00 92.69 167 ASP A O 1
ATOM 1321 N N . ILE A 1 168 ? -20.937 12.224 16.624 1.00 92.69 168 ILE A N 1
ATOM 1322 C CA . ILE A 1 168 ? -19.767 13.080 16.369 1.00 92.69 168 ILE A CA 1
ATOM 1323 C C . ILE A 1 168 ? -18.777 12.347 15.463 1.00 92.69 168 ILE A C 1
ATOM 1325 O O . ILE A 1 168 ? -18.379 12.883 14.427 1.00 92.69 168 ILE A O 1
ATOM 1329 N N . LEU A 1 169 ? -18.416 11.110 15.810 1.00 93.38 169 LEU A N 1
ATOM 1330 C CA . LEU A 1 169 ? -17.493 10.292 15.027 1.00 93.38 169 LEU A CA 1
ATOM 1331 C C . LEU A 1 169 ? -18.022 10.099 13.606 1.00 93.38 169 LEU A C 1
ATOM 1333 O O . LEU A 1 169 ? -17.333 10.432 12.642 1.00 93.38 169 LEU A O 1
ATOM 1337 N N . LYS A 1 170 ? -19.270 9.654 13.457 1.00 92.88 170 LYS A N 1
ATOM 1338 C CA . LYS A 1 170 ? -19.900 9.421 12.155 1.00 92.88 170 LYS A CA 1
ATOM 1339 C C . LYS A 1 170 ? -19.982 10.682 11.300 1.00 92.88 170 LYS A C 1
ATOM 1341 O O . LYS A 1 170 ? -19.695 10.639 10.107 1.00 92.88 170 LYS A O 1
ATOM 1346 N N . ASN A 1 171 ? -20.391 11.809 11.883 1.00 91.31 171 ASN A N 1
ATOM 1347 C CA . ASN A 1 171 ? -20.663 13.023 11.116 1.00 91.31 171 ASN A CA 1
ATOM 1348 C C . ASN A 1 171 ? -19.445 13.928 10.920 1.00 91.31 171 ASN A C 1
ATOM 1350 O O . ASN A 1 171 ? -19.510 14.825 10.079 1.00 91.31 171 ASN A O 1
ATOM 1354 N N . LYS A 1 172 ? -18.367 13.763 11.682 1.00 92.19 172 LYS A N 1
ATOM 1355 C CA . LYS A 1 172 ? -17.186 14.627 11.577 1.00 92.19 172 LYS A CA 1
ATOM 1356 C C . LYS A 1 172 ? -15.980 13.882 11.025 1.00 92.19 172 LYS A C 1
ATOM 1358 O O . LYS A 1 172 ? -15.370 14.375 10.085 1.00 92.19 172 LYS A O 1
ATOM 1363 N N . HIS A 1 173 ? -15.703 12.697 11.562 1.00 91.19 173 HIS A N 1
ATOM 1364 C CA . HIS A 1 173 ? -14.469 11.947 11.308 1.00 91.19 173 HIS A CA 1
ATOM 1365 C C . HIS A 1 173 ? -14.651 10.852 10.249 1.00 91.19 173 HIS A C 1
ATOM 1367 O O . HIS A 1 173 ? -13.802 10.665 9.385 1.00 91.19 173 HIS A O 1
ATOM 1373 N N . PHE A 1 174 ? -15.803 10.177 10.233 1.00 91.81 174 PHE A N 1
ATOM 1374 C CA . PHE A 1 174 ? -16.087 9.065 9.317 1.00 91.81 174 PHE A CA 1
ATOM 1375 C C . PHE A 1 174 ? -16.970 9.469 8.120 1.00 91.81 174 PHE A C 1
ATOM 1377 O O . PHE A 1 174 ? -17.958 8.805 7.806 1.00 91.81 174 PHE A O 1
ATOM 1384 N N . LYS A 1 175 ? -16.595 10.552 7.424 1.00 85.38 175 LYS A N 1
ATOM 1385 C CA . LYS A 1 175 ? -17.250 11.031 6.187 1.00 85.38 175 LYS A CA 1
ATOM 1386 C C . LYS A 1 175 ? -16.418 10.779 4.928 1.00 85.38 175 LYS A C 1
ATOM 1388 O O . LYS A 1 175 ? -15.204 10.595 4.995 1.00 85.38 175 LYS A O 1
ATOM 1393 N N . GLY A 1 176 ? -17.072 10.809 3.763 1.00 84.31 176 GLY A N 1
ATOM 1394 C CA . GLY A 1 176 ? -16.404 10.683 2.466 1.00 84.31 176 GLY A CA 1
ATOM 1395 C C . GLY A 1 176 ? -15.775 9.302 2.286 1.00 84.31 176 GLY A C 1
ATOM 1396 O O . GLY A 1 176 ? -16.489 8.304 2.212 1.00 84.31 176 GLY A O 1
ATOM 1397 N N . PHE A 1 177 ? -14.441 9.233 2.258 1.00 81.62 177 PHE A N 1
ATOM 1398 C CA . PHE A 1 177 ? -13.684 7.981 2.115 1.00 81.62 177 PHE A CA 1
ATOM 1399 C C . PHE A 1 177 ? -14.152 6.886 3.086 1.00 81.62 177 PHE A C 1
ATOM 1401 O O . PHE A 1 177 ? -14.332 5.728 2.703 1.00 81.62 177 PHE A O 1
ATOM 1408 N N . TRP A 1 178 ? -14.387 7.257 4.345 1.00 87.25 178 TRP A N 1
ATOM 1409 C CA . TRP A 1 178 ? -14.710 6.316 5.413 1.00 87.25 178 TRP A CA 1
ATOM 1410 C C . TRP A 1 178 ? -16.127 5.738 5.336 1.00 87.25 178 TRP A C 1
ATOM 1412 O O . TRP A 1 178 ? -16.408 4.736 5.989 1.00 87.25 178 TRP A O 1
ATOM 1422 N N . GLU A 1 179 ? -17.008 6.273 4.485 1.00 86.00 179 GLU A N 1
ATOM 1423 C CA . GLU A 1 179 ? -18.379 5.766 4.314 1.00 86.00 179 GLU A CA 1
ATOM 1424 C C . GLU A 1 179 ? -18.427 4.334 3.764 1.00 86.00 179 GLU A C 1
ATOM 1426 O O . GLU A 1 179 ? -19.466 3.670 3.823 1.00 86.00 179 GLU A O 1
ATOM 1431 N N . LYS A 1 180 ? -17.307 3.823 3.241 1.00 82.62 180 LYS A N 1
ATOM 1432 C CA . LYS A 1 180 ? -17.156 2.418 2.846 1.00 82.62 180 LYS A CA 1
ATOM 1433 C C . LYS A 1 180 ? -17.017 1.451 4.030 1.00 82.62 180 LYS A C 1
ATOM 1435 O O . LYS A 1 180 ? -17.015 0.244 3.795 1.00 82.62 180 LYS A O 1
ATOM 1440 N N . TYR A 1 181 ? -16.944 1.954 5.259 1.00 90.31 181 TYR A N 1
ATOM 1441 C CA . TYR A 1 181 ? -16.915 1.167 6.487 1.00 90.31 181 TYR A CA 1
ATOM 1442 C C . TYR A 1 181 ? -18.218 1.331 7.277 1.00 90.31 181 TYR A C 1
ATOM 1444 O O . TYR A 1 181 ? -18.864 2.380 7.258 1.00 90.31 181 TYR A O 1
ATOM 1452 N N . ASP A 1 182 ? -18.623 0.260 7.949 1.00 91.56 182 ASP A N 1
ATOM 1453 C CA . ASP A 1 182 ? -19.603 0.288 9.026 1.00 91.56 182 ASP A CA 1
ATOM 1454 C C . ASP A 1 182 ? -18.857 0.603 10.326 1.00 91.56 182 ASP A C 1
ATOM 1456 O O . ASP A 1 182 ? -17.968 -0.149 10.730 1.00 91.56 182 ASP A O 1
ATOM 1460 N N . LEU A 1 183 ? -19.215 1.732 10.939 1.00 93.06 183 LEU A N 1
ATOM 1461 C CA . LEU A 1 183 ? -18.686 2.196 12.218 1.00 93.06 183 LEU A CA 1
ATOM 1462 C C . LEU A 1 183 ? -19.480 1.571 13.367 1.00 93.06 183 LEU A C 1
ATOM 1464 O O . LEU A 1 183 ? -20.709 1.670 13.385 1.00 93.06 183 LEU A O 1
ATOM 1468 N N . SER A 1 184 ? -18.768 1.005 14.335 1.00 91.75 184 SER A N 1
ATOM 1469 C CA . SER A 1 184 ? -19.281 0.614 15.648 1.00 91.75 184 SER A CA 1
ATOM 1470 C C . SER A 1 184 ? -18.359 1.175 16.727 1.00 91.75 184 SER A C 1
ATOM 1472 O O . SER A 1 184 ? -17.145 1.244 16.535 1.00 91.75 184 SER A O 1
ATOM 1474 N N . THR A 1 185 ? -18.922 1.614 17.846 1.00 90.69 185 THR A N 1
ATOM 1475 C CA . THR A 1 185 ? -18.169 2.254 18.929 1.00 90.69 185 THR A CA 1
ATOM 1476 C C . THR A 1 185 ? -18.633 1.717 20.264 1.00 90.69 185 THR A C 1
ATOM 1478 O O . THR A 1 185 ? -19.829 1.520 20.441 1.00 90.69 185 THR A O 1
ATOM 1481 N N . VAL A 1 186 ? -17.702 1.516 21.194 1.00 89.19 186 VAL A N 1
ATOM 1482 C CA . VAL A 1 186 ? -18.003 1.100 22.567 1.00 89.19 186 VAL A CA 1
ATOM 1483 C C . VAL A 1 186 ? -17.131 1.899 23.524 1.00 89.19 186 VAL A C 1
ATOM 1485 O O . VAL A 1 186 ? -15.922 2.023 23.319 1.00 89.19 186 VAL A O 1
ATOM 1488 N N . ILE A 1 187 ? -17.732 2.435 24.583 1.00 87.69 187 ILE A N 1
ATOM 1489 C CA . ILE A 1 187 ? -17.013 3.149 25.641 1.00 87.69 187 ILE A CA 1
ATOM 1490 C C . ILE A 1 187 ? -16.921 2.231 26.854 1.00 87.69 187 ILE A C 1
ATOM 1492 O O . ILE A 1 187 ? -17.933 1.855 27.440 1.00 87.69 187 ILE A O 1
ATOM 1496 N N . CYS A 1 188 ? -15.702 1.894 27.260 1.00 85.50 188 CYS A N 1
ATOM 1497 C CA . CYS A 1 188 ? -15.460 1.093 28.450 1.00 85.50 188 CYS A CA 1
ATOM 1498 C C . CYS A 1 188 ? -14.869 1.953 29.575 1.00 85.50 188 CYS A C 1
ATOM 1500 O O . CYS A 1 188 ? -13.985 2.784 29.352 1.00 85.50 188 CYS A O 1
ATOM 1502 N N . HIS A 1 189 ? -15.296 1.670 30.802 1.00 81.88 189 HIS A N 1
ATOM 1503 C CA . HIS A 1 189 ? -14.688 2.145 32.048 1.00 81.88 189 HIS A CA 1
ATOM 1504 C C . HIS A 1 189 ? -14.188 0.961 32.892 1.00 81.88 189 HIS A C 1
ATOM 1506 O O . HIS A 1 189 ? -14.614 -0.176 32.677 1.00 81.88 189 HIS A O 1
ATOM 1512 N N . GLU A 1 190 ? -13.317 1.232 33.870 1.00 69.44 190 GLU A N 1
ATOM 1513 C CA . GLU A 1 190 ? -12.520 0.247 34.634 1.00 69.44 190 GLU A CA 1
ATOM 1514 C C . GLU A 1 190 ? -13.311 -0.946 35.220 1.00 69.44 190 GLU A C 1
ATOM 1516 O O . GLU A 1 190 ? -12.751 -2.028 35.372 1.00 69.44 190 GLU A O 1
ATOM 1521 N N . ASN A 1 191 ? -14.622 -0.798 35.462 1.00 66.50 191 ASN A N 1
ATOM 1522 C CA . ASN A 1 191 ? -15.516 -1.865 35.944 1.00 66.50 191 ASN A CA 1
ATOM 1523 C C . ASN A 1 191 ? -16.859 -1.941 35.188 1.00 66.50 191 ASN A C 1
ATOM 1525 O O . ASN A 1 191 ? -17.883 -2.301 35.768 1.00 66.50 191 ASN A O 1
ATOM 1529 N N . SER A 1 192 ? -16.874 -1.569 33.907 1.00 72.31 192 SER A N 1
ATOM 1530 C CA . SER A 1 192 ? -18.061 -1.759 33.059 1.00 72.31 192 SER A CA 1
ATOM 1531 C C . SER A 1 192 ? -18.246 -3.223 32.682 1.00 72.31 192 SER A C 1
ATOM 1533 O O . SER A 1 192 ? -17.315 -3.860 32.180 1.00 72.31 192 SER A O 1
ATOM 1535 N N . GLY A 1 193 ? -19.468 -3.722 32.860 1.00 69.69 193 GLY A N 1
ATOM 1536 C CA . GLY A 1 193 ? -19.933 -4.907 32.151 1.00 69.69 193 GLY A CA 1
ATOM 1537 C C . GLY A 1 193 ? -20.203 -4.574 30.683 1.00 69.69 193 GLY A C 1
ATOM 1538 O O . GLY A 1 193 ? -20.534 -3.436 30.348 1.00 69.69 193 GLY A O 1
ATOM 1539 N N . LEU A 1 194 ? -20.055 -5.562 29.806 1.00 76.62 194 LEU A N 1
ATOM 1540 C CA . LEU A 1 194 ? -20.347 -5.441 28.378 1.00 76.62 194 LEU A CA 1
ATOM 1541 C C . LEU A 1 194 ? -21.387 -6.489 27.988 1.00 76.62 194 LEU A C 1
ATOM 1543 O O . LEU A 1 194 ? -21.262 -7.647 28.373 1.00 76.62 194 LEU A O 1
ATOM 1547 N N . ILE A 1 195 ? -22.386 -6.113 27.192 1.00 68.44 195 ILE A N 1
ATOM 1548 C CA . ILE A 1 195 ? -23.341 -7.072 26.628 1.00 68.44 195 ILE A CA 1
ATOM 1549 C C . ILE A 1 195 ? -22.925 -7.361 25.189 1.00 68.44 195 ILE A C 1
ATOM 1551 O O . ILE A 1 195 ? -22.944 -6.473 24.340 1.00 68.44 195 ILE A O 1
ATOM 1555 N N . VAL A 1 196 ? -22.560 -8.610 24.906 1.00 70.38 196 VAL A N 1
ATOM 1556 C CA . VAL A 1 196 ? -22.208 -9.073 23.557 1.00 70.38 196 VAL A CA 1
ATOM 1557 C C . VAL A 1 196 ? -23.088 -10.267 23.216 1.00 70.38 196 VAL A C 1
ATOM 1559 O O . VAL A 1 196 ? -23.051 -11.272 23.921 1.00 70.38 196 VAL A O 1
ATOM 1562 N N . ASN A 1 197 ? -23.861 -10.184 22.127 1.00 68.31 197 ASN A N 1
ATOM 1563 C CA . ASN A 1 197 ? -24.772 -11.252 21.682 1.00 68.31 197 ASN A CA 1
ATOM 1564 C C . ASN A 1 197 ? -25.710 -11.753 22.800 1.00 68.31 197 ASN A C 1
ATOM 1566 O O . ASN A 1 197 ? -25.807 -12.957 23.036 1.00 68.31 197 ASN A O 1
ATOM 1570 N N . ASP A 1 198 ? -26.343 -10.824 23.520 1.00 70.75 198 ASP A N 1
ATOM 1571 C CA . ASP A 1 198 ? -27.242 -11.102 24.652 1.00 70.75 198 ASP A CA 1
ATOM 1572 C C . ASP A 1 198 ? -26.584 -11.837 25.840 1.00 70.75 198 ASP A C 1
ATOM 1574 O O . ASP A 1 198 ? -27.274 -12.360 26.717 1.00 70.75 198 ASP A O 1
ATOM 1578 N N . GLN A 1 199 ? -25.248 -11.869 25.900 1.00 66.44 199 GLN A N 1
ATOM 1579 C CA . GLN A 1 199 ? -24.483 -12.388 27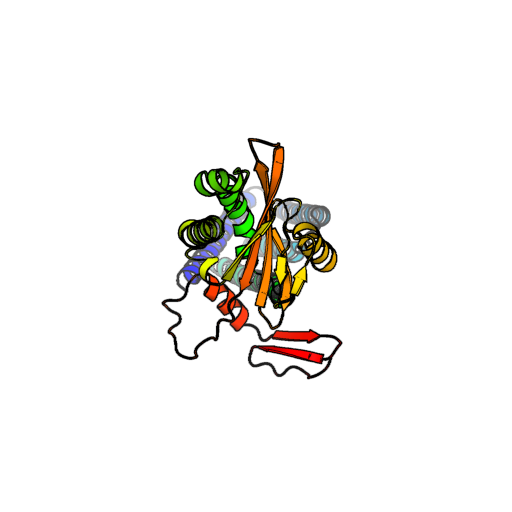.032 1.00 66.44 199 GLN A CA 1
ATOM 1580 C C . GLN A 1 199 ? -23.749 -11.259 27.747 1.00 66.44 199 GLN A C 1
ATOM 1582 O O . GLN A 1 199 ? -23.006 -10.494 27.130 1.00 66.44 199 GLN A O 1
ATOM 1587 N N . GLU A 1 200 ? -23.929 -11.190 29.061 1.00 68.56 200 GLU A N 1
ATOM 1588 C CA . GLU A 1 200 ? -23.203 -10.265 29.925 1.00 68.56 200 GLU A CA 1
ATOM 1589 C C . GLU A 1 200 ? -21.764 -10.766 30.129 1.00 68.56 200 GLU A C 1
ATOM 1591 O O . GLU A 1 200 ? -21.518 -11.944 30.408 1.00 68.56 200 GLU A O 1
ATOM 1596 N N . LYS A 1 201 ? -20.799 -9.874 29.924 1.00 72.25 201 LYS A N 1
ATOM 1597 C CA . LYS A 1 201 ? -19.372 -10.084 30.165 1.00 72.25 201 LYS A CA 1
ATOM 1598 C C . LYS A 1 201 ? -18.940 -9.190 31.316 1.00 72.25 201 LYS A C 1
ATOM 1600 O O . LYS A 1 201 ? -19.215 -7.993 31.300 1.00 72.25 201 LYS A O 1
ATOM 1605 N N . ASP A 1 202 ? -18.217 -9.775 32.267 1.00 66.19 202 ASP A N 1
ATOM 1606 C CA . ASP A 1 202 ? -17.900 -9.141 33.552 1.00 66.19 202 ASP A CA 1
ATOM 1607 C C . ASP A 1 202 ? -16.984 -7.912 33.442 1.00 66.19 202 ASP A C 1
ATOM 1609 O O . ASP A 1 202 ? -17.045 -7.027 34.292 1.00 66.19 202 ASP A O 1
ATOM 1613 N N . ASN A 1 203 ? -16.114 -7.841 32.425 1.00 82.81 203 ASN A N 1
ATOM 1614 C CA . ASN A 1 203 ? -15.195 -6.715 32.262 1.00 82.81 203 ASN A CA 1
ATOM 1615 C C . ASN A 1 203 ? -14.949 -6.358 30.787 1.00 82.81 203 ASN A C 1
ATOM 1617 O O . ASN A 1 203 ? -14.373 -7.137 30.021 1.00 82.81 203 ASN A O 1
ATOM 1621 N N . CYS A 1 204 ? -15.355 -5.142 30.422 1.00 84.62 204 CYS A N 1
ATOM 1622 C CA . CYS A 1 204 ? -15.236 -4.563 29.085 1.00 84.62 204 CYS A CA 1
ATOM 1623 C C . CYS A 1 204 ? -13.774 -4.477 28.602 1.00 84.62 204 CYS A C 1
ATOM 1625 O O . CYS A 1 204 ? -13.481 -4.816 27.456 1.00 84.62 204 CYS A O 1
ATOM 1627 N N . PHE A 1 205 ? -12.828 -4.100 29.475 1.00 85.31 205 PHE A N 1
ATOM 1628 C CA . PHE A 1 205 ? -11.407 -4.033 29.111 1.00 85.31 205 PHE A CA 1
ATOM 1629 C C . PHE A 1 205 ? -10.833 -5.412 28.814 1.00 85.31 205 PHE A C 1
ATOM 1631 O O . PHE A 1 205 ? -10.159 -5.578 27.800 1.00 85.31 205 PHE A O 1
ATOM 1638 N N . SER A 1 206 ? -11.106 -6.397 29.672 1.00 84.31 206 SER A N 1
ATOM 1639 C CA . SER A 1 206 ? -10.605 -7.760 29.479 1.00 84.31 206 SER A CA 1
ATOM 1640 C C . SER A 1 206 ? -11.082 -8.353 28.155 1.00 84.31 206 SER A C 1
ATOM 1642 O O . SER A 1 206 ? -10.276 -8.927 27.430 1.00 84.31 206 SER A O 1
ATOM 1644 N N . PHE A 1 207 ? -12.355 -8.146 27.802 1.00 85.38 207 PHE A N 1
ATOM 1645 C CA . PHE A 1 207 ? -12.927 -8.647 26.552 1.00 85.38 207 PHE A CA 1
ATOM 1646 C C . PHE A 1 207 ? -12.190 -8.120 25.310 1.00 85.38 207 PHE A C 1
ATOM 1648 O O . PHE A 1 207 ? -11.763 -8.900 24.460 1.00 85.38 207 PHE A O 1
ATOM 1655 N N . PHE A 1 208 ? -12.006 -6.801 25.206 1.00 85.19 208 PHE A N 1
ATOM 1656 C CA . PHE A 1 208 ? -11.348 -6.217 24.035 1.00 85.19 208 PHE A CA 1
ATOM 1657 C C . PHE A 1 208 ? -9.830 -6.422 24.032 1.00 85.19 208 PHE A C 1
ATOM 1659 O O . PHE A 1 208 ? -9.245 -6.548 22.958 1.00 85.19 208 PHE A O 1
ATOM 1666 N N . ASN A 1 209 ? -9.185 -6.511 25.199 1.00 83.62 209 ASN A N 1
ATOM 1667 C CA . ASN A 1 209 ? -7.763 -6.854 25.263 1.00 83.62 209 ASN A CA 1
ATOM 1668 C C . ASN A 1 209 ? -7.518 -8.292 24.774 1.00 83.62 209 ASN A C 1
ATOM 1670 O O . ASN A 1 209 ? -6.596 -8.505 23.996 1.00 83.62 209 ASN A O 1
ATOM 1674 N N . GLU A 1 210 ? -8.361 -9.260 25.151 1.00 84.50 210 GLU A N 1
ATOM 1675 C CA . GLU A 1 210 ? -8.253 -10.651 24.677 1.00 84.50 210 GLU A CA 1
ATOM 1676 C C . GLU A 1 210 ? -8.490 -10.764 23.157 1.00 84.50 210 GLU A C 1
ATOM 1678 O O . GLU A 1 210 ? -7.779 -11.490 22.453 1.00 84.50 210 GLU A O 1
ATOM 1683 N N . LEU A 1 211 ? -9.440 -9.987 22.622 1.00 82.25 211 LEU A N 1
ATOM 1684 C CA . LEU A 1 211 ? -9.654 -9.867 21.175 1.00 82.25 211 LEU A CA 1
ATOM 1685 C C . LEU A 1 211 ? -8.393 -9.351 20.461 1.00 82.25 211 LEU A C 1
ATOM 1687 O O . LEU A 1 211 ? -7.998 -9.877 19.422 1.00 82.25 211 LEU A O 1
ATOM 1691 N N . LEU A 1 212 ? -7.741 -8.334 21.026 1.00 83.31 212 LEU A N 1
ATOM 1692 C CA . LEU A 1 212 ? -6.520 -7.772 20.458 1.00 83.31 212 LEU A CA 1
ATOM 1693 C C . LEU A 1 212 ? -5.342 -8.744 20.569 1.00 83.31 212 LEU A C 1
ATOM 1695 O O . LEU A 1 212 ? -4.623 -8.932 19.598 1.00 83.31 212 LEU A O 1
ATOM 1699 N N . GLU A 1 213 ? -5.150 -9.424 21.694 1.00 82.19 213 GLU A N 1
ATOM 1700 C CA . GLU A 1 213 ? -4.035 -10.369 21.852 1.00 82.19 213 GLU A CA 1
ATOM 1701 C C . GLU A 1 213 ? -4.106 -11.567 20.890 1.00 82.19 213 GLU A C 1
ATOM 1703 O O . GLU A 1 213 ? -3.070 -12.117 20.509 1.00 82.19 213 GLU A O 1
ATOM 1708 N N . SER A 1 214 ? -5.310 -11.966 20.475 1.00 75.38 214 SER A N 1
ATOM 1709 C CA . SER A 1 214 ? -5.524 -13.131 19.611 1.00 75.38 214 SER A CA 1
ATOM 1710 C C . SER A 1 214 ? -5.463 -12.824 18.110 1.00 75.38 214 SER A C 1
ATOM 1712 O O . SER A 1 214 ? -4.984 -13.664 17.342 1.00 75.38 214 SER A O 1
ATOM 1714 N N . GLU A 1 215 ? -5.920 -11.643 17.679 1.00 71.12 215 GLU A N 1
ATOM 1715 C CA . GLU A 1 215 ? -6.149 -11.330 16.257 1.00 71.12 215 GLU A CA 1
ATOM 1716 C C . GLU A 1 215 ? -5.395 -10.080 15.750 1.00 71.12 215 GLU A C 1
ATOM 1718 O O . GLU A 1 215 ? -5.424 -9.794 14.550 1.00 71.12 215 GLU A O 1
ATOM 1723 N N . ALA A 1 216 ? -4.689 -9.338 16.615 1.00 79.19 216 ALA A N 1
ATOM 1724 C CA . ALA A 1 216 ? -4.080 -8.059 16.250 1.00 79.19 216 ALA A CA 1
ATOM 1725 C C . ALA A 1 216 ? -2.857 -8.167 15.335 1.00 79.19 216 ALA A C 1
ATOM 1727 O O . ALA A 1 216 ? -1.846 -8.800 15.645 1.00 79.19 216 ALA A O 1
ATOM 1728 N N . ASN A 1 217 ? -2.883 -7.379 14.264 1.00 82.94 217 ASN A N 1
ATOM 1729 C CA . ASN A 1 217 ? -1.694 -6.937 13.554 1.00 82.94 217 ASN A CA 1
ATOM 1730 C C . ASN A 1 217 ? -1.642 -5.392 13.592 1.00 82.94 217 ASN A C 1
ATOM 1732 O O . ASN A 1 217 ? -2.349 -4.746 12.807 1.00 82.94 217 ASN A O 1
ATOM 1736 N N . PRO A 1 218 ? -0.894 -4.799 14.546 1.00 82.56 218 PRO A N 1
ATOM 1737 C CA . 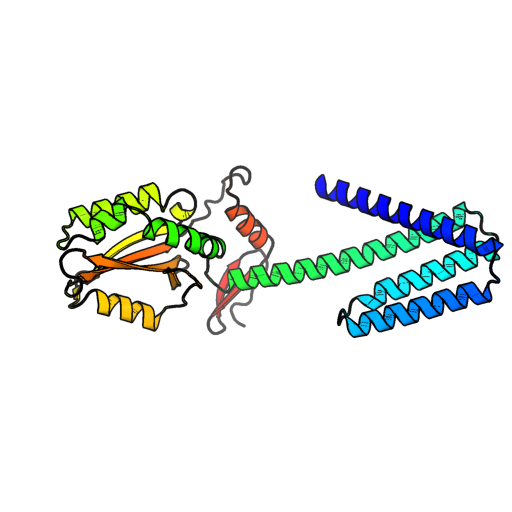PRO A 1 218 ? -0.937 -3.366 14.833 1.00 82.56 218 PRO A CA 1
ATOM 1738 C C . PRO A 1 218 ? -0.390 -2.533 13.673 1.00 82.56 218 PRO A C 1
ATOM 1740 O O . PRO A 1 218 ? 0.559 -2.934 12.994 1.00 82.56 218 PRO A O 1
ATOM 1743 N N . LEU A 1 219 ? -0.983 -1.359 13.453 1.00 82.94 219 LEU A N 1
ATOM 1744 C CA . LEU A 1 219 ? -0.491 -0.396 12.473 1.00 82.94 219 LEU A CA 1
ATOM 1745 C C . LEU A 1 219 ? 0.509 0.549 13.143 1.00 82.94 219 LEU A C 1
ATOM 1747 O O . LEU A 1 219 ? 0.285 1.041 14.249 1.00 82.94 219 LEU A O 1
ATOM 1751 N N . ASN A 1 220 ? 1.630 0.803 12.471 1.00 77.44 220 ASN A N 1
ATOM 1752 C CA . ASN A 1 220 ? 2.685 1.648 13.022 1.00 77.44 220 ASN A CA 1
ATOM 1753 C C . ASN A 1 220 ? 2.183 3.081 13.246 1.00 77.44 220 ASN A C 1
ATOM 1755 O O . ASN A 1 220 ? 1.621 3.683 12.336 1.00 77.44 220 ASN A O 1
ATOM 1759 N N . GLU A 1 221 ? 2.481 3.639 14.423 1.00 79.06 221 GLU A N 1
ATOM 1760 C CA . GLU A 1 221 ? 2.219 5.046 14.773 1.00 79.06 221 GLU A CA 1
ATOM 1761 C C . GLU A 1 221 ? 0.732 5.450 14.770 1.00 79.06 221 GLU A C 1
ATOM 1763 O O . GLU A 1 221 ? 0.418 6.616 14.541 1.00 79.06 221 GLU A O 1
ATOM 1768 N N . THR A 1 222 ? -0.181 4.509 15.035 1.00 87.19 222 THR A N 1
ATOM 1769 C CA . THR A 1 222 ? -1.622 4.781 15.197 1.00 87.19 222 THR A CA 1
ATOM 1770 C C . THR A 1 222 ? -2.206 3.935 16.331 1.00 87.19 222 THR A C 1
ATOM 1772 O O . THR A 1 222 ? -1.670 2.866 16.629 1.00 87.19 222 THR A O 1
ATOM 1775 N N . GLY A 1 223 ? -3.331 4.350 16.919 1.00 85.56 223 GLY A N 1
ATOM 1776 C CA . GLY A 1 223 ? -4.135 3.526 17.829 1.00 85.56 223 GLY A CA 1
ATOM 1777 C C . GLY A 1 223 ? -4.944 2.425 17.129 1.00 85.56 223 GLY A C 1
ATOM 1778 O O . GLY A 1 223 ? -5.680 1.694 17.793 1.00 85.56 223 GLY A O 1
ATOM 1779 N N . PHE A 1 224 ? -4.830 2.294 15.802 1.00 91.38 224 PHE A N 1
ATOM 1780 C CA . PHE A 1 224 ? -5.548 1.308 15.000 1.00 91.38 224 PHE A CA 1
ATOM 1781 C C . PHE A 1 224 ? -4.745 0.025 14.766 1.00 91.38 224 PHE A C 1
ATOM 1783 O O . PHE A 1 224 ? -3.523 0.000 14.625 1.00 91.38 224 PHE A O 1
ATOM 1790 N N . THR A 1 225 ? -5.477 -1.077 14.682 1.00 90.62 225 THR A N 1
ATOM 1791 C CA . THR A 1 225 ? -4.975 -2.433 14.499 1.00 90.62 225 THR A CA 1
ATOM 1792 C C . THR A 1 225 ? -5.822 -3.148 13.455 1.00 90.62 225 THR A C 1
ATOM 1794 O O . THR A 1 225 ? -7.043 -3.010 13.421 1.00 90.62 225 THR A O 1
ATOM 1797 N N . TYR A 1 226 ? -5.183 -3.937 12.596 1.00 89.31 226 TYR A N 1
ATOM 1798 C CA . TYR A 1 226 ? -5.878 -4.818 11.665 1.00 89.31 226 TYR A CA 1
ATOM 1799 C C . TYR A 1 226 ? -6.219 -6.145 12.349 1.00 89.31 226 TYR A C 1
ATOM 1801 O O . TYR A 1 226 ? -5.308 -6.823 12.821 1.00 89.31 226 TYR A O 1
ATOM 1809 N N . LEU A 1 227 ? -7.500 -6.529 12.358 1.00 85.75 227 LEU A N 1
ATOM 1810 C CA . LEU A 1 227 ? -7.990 -7.785 12.957 1.00 85.75 227 LEU A CA 1
ATOM 1811 C C . LEU A 1 227 ? -8.192 -8.909 11.929 1.00 85.75 227 LEU A C 1
ATOM 1813 O O . LEU A 1 227 ? -8.823 -9.924 12.208 1.00 85.75 227 LEU A O 1
ATOM 1817 N N . GLY A 1 228 ? -7.702 -8.734 10.703 1.00 80.69 228 GLY A N 1
ATOM 1818 C CA . GLY A 1 228 ? -7.965 -9.689 9.637 1.00 80.69 228 GLY A CA 1
ATOM 1819 C C . GLY A 1 228 ? -9.225 -9.354 8.854 1.00 80.69 228 GLY A C 1
ATOM 1820 O O . GLY A 1 228 ? -9.755 -8.240 8.861 1.00 80.69 228 GLY A O 1
ATOM 1821 N N . SER A 1 229 ? -9.702 -10.358 8.141 1.00 74.12 229 SER A N 1
ATOM 1822 C CA . SER A 1 229 ? -10.896 -10.251 7.332 1.00 74.12 229 SER A CA 1
ATOM 1823 C C . SER A 1 229 ? -11.748 -11.499 7.485 1.00 74.12 229 SER A C 1
ATOM 1825 O O . SER A 1 229 ? -11.260 -12.629 7.536 1.00 74.12 229 SER A O 1
ATOM 1827 N N . THR A 1 230 ? -13.054 -11.295 7.608 1.00 68.06 230 THR A N 1
ATOM 1828 C CA . THR A 1 230 ? -14.021 -12.383 7.765 1.00 68.06 230 THR A CA 1
ATOM 1829 C C . THR A 1 230 ? -15.077 -12.239 6.686 1.00 68.06 230 THR A C 1
ATOM 1831 O O . THR A 1 230 ? -15.680 -11.178 6.541 1.00 68.06 230 THR A O 1
ATOM 1834 N N . ALA A 1 231 ? -15.278 -13.297 5.895 1.00 66.25 231 ALA A N 1
ATOM 1835 C CA . ALA A 1 231 ? -16.219 -13.306 4.771 1.00 66.25 231 ALA A CA 1
ATOM 1836 C C . ALA A 1 231 ? -16.020 -12.133 3.778 1.00 66.25 231 ALA A C 1
ATOM 1838 O O . ALA A 1 231 ? -16.988 -11.568 3.272 1.00 66.25 231 ALA A O 1
ATOM 1839 N N . GLY A 1 232 ? -14.762 -11.749 3.514 1.00 64.69 232 GLY A N 1
ATOM 1840 C CA . GLY A 1 232 ? -14.412 -10.662 2.589 1.00 64.69 232 GLY A CA 1
ATOM 1841 C C . GLY A 1 232 ? -14.623 -9.249 3.143 1.00 64.69 232 GLY A C 1
ATOM 1842 O O . GLY A 1 232 ? -14.511 -8.281 2.394 1.00 64.69 232 GLY A O 1
ATOM 1843 N N . ARG A 1 233 ? -14.930 -9.115 4.440 1.00 77.94 233 ARG A N 1
ATOM 1844 C CA . ARG A 1 233 ? -15.008 -7.829 5.142 1.00 77.94 233 ARG A CA 1
ATOM 1845 C C . ARG A 1 233 ? -13.718 -7.609 5.914 1.00 77.94 233 ARG A C 1
ATOM 1847 O O . ARG A 1 233 ? -13.363 -8.427 6.760 1.00 77.94 233 ARG A O 1
ATOM 1854 N N . ILE A 1 234 ? -13.034 -6.521 5.601 1.00 85.38 234 ILE A N 1
ATOM 1855 C CA . ILE A 1 234 ? -11.815 -6.057 6.262 1.00 85.38 234 ILE A CA 1
ATOM 1856 C C . ILE A 1 234 ? -12.219 -5.485 7.618 1.00 85.38 234 ILE A C 1
ATOM 1858 O O . ILE A 1 234 ? -13.173 -4.705 7.680 1.00 85.38 234 ILE A O 1
ATOM 1862 N N . ARG A 1 235 ? -11.516 -5.873 8.684 1.00 89.56 235 ARG A N 1
ATOM 1863 C CA . ARG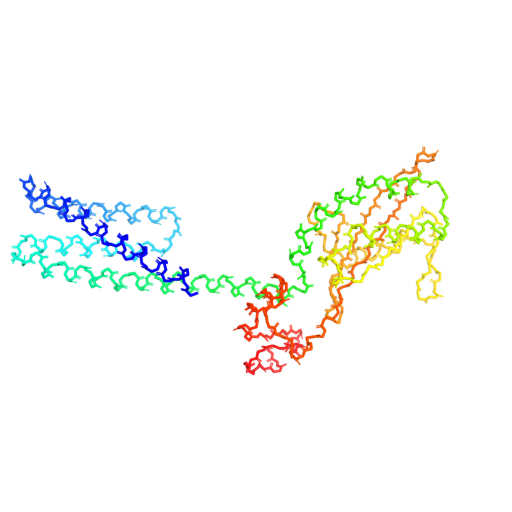 A 1 235 ? -11.802 -5.428 10.050 1.00 89.56 235 ARG A CA 1
ATOM 1864 C C . ARG A 1 235 ? -10.621 -4.642 10.604 1.00 89.56 235 ARG A C 1
ATOM 1866 O O . ARG A 1 235 ? -9.513 -5.172 10.718 1.00 89.56 235 ARG A O 1
ATOM 1873 N N . TYR A 1 236 ? -10.872 -3.390 10.963 1.00 92.12 236 TYR A N 1
ATOM 1874 C CA . TYR A 1 236 ? -9.938 -2.551 11.706 1.00 92.12 236 TYR A CA 1
ATOM 1875 C C . TYR A 1 236 ? -10.516 -2.214 13.072 1.00 92.12 236 TYR A C 1
ATOM 1877 O O . TYR A 1 236 ? -11.731 -2.094 13.234 1.00 92.12 236 TYR A O 1
ATOM 1885 N N . PHE A 1 237 ? -9.632 -2.053 14.047 1.00 92.69 237 PHE A N 1
ATOM 1886 C CA . PHE A 1 237 ? -10.002 -1.810 15.427 1.00 92.69 237 PHE A CA 1
ATOM 1887 C C . PHE A 1 237 ? -9.092 -0.753 16.043 1.00 92.69 237 PHE A C 1
ATOM 1889 O O . PHE A 1 237 ? -7.873 -0.902 16.017 1.00 92.69 237 PHE A O 1
ATOM 1896 N N . GLY A 1 238 ? -9.679 0.328 16.544 1.00 92.38 238 GLY A N 1
ATOM 1897 C CA . GLY A 1 238 ? -9.000 1.450 17.180 1.00 92.38 238 GLY A CA 1
ATOM 1898 C C . GLY A 1 238 ? -9.208 1.446 18.687 1.00 92.38 238 GLY A C 1
ATOM 1899 O O . GLY A 1 238 ? -10.325 1.214 19.154 1.00 92.38 238 GLY A O 1
ATOM 1900 N N . VAL A 1 239 ? -8.144 1.732 19.436 1.00 92.19 239 VAL A N 1
ATOM 1901 C CA . VAL A 1 239 ? -8.191 1.899 20.893 1.00 92.19 239 VAL A CA 1
ATOM 1902 C C . VAL A 1 239 ? -7.655 3.271 21.264 1.00 92.19 239 VAL A C 1
ATOM 1904 O O . VAL A 1 239 ? -6.503 3.595 20.980 1.00 92.19 239 VAL A O 1
ATOM 1907 N N . PHE A 1 240 ? -8.486 4.058 21.942 1.00 91.06 240 PHE A N 1
ATOM 1908 C CA . PHE A 1 240 ? -8.139 5.398 22.397 1.00 91.06 240 PHE A CA 1
ATOM 1909 C C . PHE A 1 240 ? -8.298 5.506 23.910 1.00 91.06 240 PHE A C 1
ATOM 1911 O O . PHE A 1 240 ? -9.310 5.082 24.472 1.00 91.06 240 PHE A O 1
ATOM 1918 N N . TYR A 1 241 ? -7.299 6.096 24.560 1.00 89.88 241 TYR A N 1
ATOM 1919 C CA . TYR A 1 241 ? -7.182 6.161 26.014 1.00 89.88 241 TYR A CA 1
ATOM 1920 C C . TYR A 1 241 ? -7.415 7.589 26.504 1.00 89.88 241 TYR A C 1
ATOM 1922 O O . TYR A 1 241 ? -6.724 8.516 26.079 1.00 89.88 241 TYR A O 1
ATOM 1930 N N . PHE A 1 242 ? -8.359 7.766 27.427 1.00 87.31 242 PHE A N 1
ATOM 1931 C CA . PHE A 1 242 ? -8.699 9.061 28.011 1.00 87.31 242 PHE A CA 1
ATOM 1932 C C . PHE A 1 242 ? -8.722 8.961 29.536 1.00 87.31 242 PHE A C 1
ATOM 1934 O O . PHE A 1 242 ? -9.327 8.054 30.098 1.00 87.31 242 PHE A O 1
ATOM 1941 N N . PHE A 1 243 ? -8.082 9.907 30.220 1.00 84.44 243 PHE A N 1
ATOM 1942 C CA . PHE A 1 243 ? -8.051 9.947 31.685 1.00 84.44 243 PHE A CA 1
ATOM 1943 C C . PHE A 1 243 ? -9.080 10.944 32.215 1.00 84.44 243 PHE A C 1
ATOM 1945 O O . PHE A 1 243 ? -9.081 12.109 31.808 1.00 84.44 243 PHE A O 1
ATOM 1952 N N . CYS A 1 244 ? -9.937 10.492 33.129 1.00 78.62 244 CYS A N 1
ATOM 1953 C CA . CYS A 1 244 ? -10.925 11.334 33.790 1.00 78.62 244 CYS A CA 1
ATOM 1954 C C . CYS A 1 244 ? -10.241 12.393 34.666 1.00 78.62 244 CYS A C 1
ATOM 1956 O O . CYS A 1 244 ? -9.305 12.100 35.410 1.00 78.62 244 CYS A O 1
ATOM 1958 N N . GLU A 1 245 ? -10.721 13.637 34.607 1.00 73.38 245 GLU A N 1
ATOM 1959 C CA . GLU A 1 245 ? -10.106 14.756 35.340 1.00 73.38 245 GLU A CA 1
ATOM 1960 C C . GLU A 1 245 ? -10.398 14.734 36.846 1.00 73.38 245 GLU A C 1
ATOM 1962 O O . GLU A 1 245 ? -9.685 15.371 37.619 1.00 73.38 245 GLU A O 1
ATOM 1967 N N . GLN A 1 246 ? -11.445 14.022 37.274 1.00 69.94 246 GLN A N 1
ATOM 1968 C CA . GLN A 1 246 ? -11.932 14.063 38.656 1.00 69.94 246 GLN A CA 1
ATOM 1969 C C . GLN A 1 246 ? -11.323 12.979 39.549 1.00 69.94 246 GLN A C 1
ATOM 1971 O O . GLN A 1 246 ? -11.086 13.231 40.729 1.00 69.94 246 GLN A O 1
ATOM 1976 N N . ASP A 1 247 ? -11.083 11.783 39.014 1.00 71.38 247 ASP A N 1
ATOM 1977 C CA . ASP A 1 247 ? -10.628 10.625 39.790 1.00 71.38 247 ASP A CA 1
ATOM 1978 C C . ASP A 1 247 ? -9.447 9.874 39.154 1.00 71.38 247 ASP A C 1
ATOM 1980 O O . ASP A 1 247 ? -9.053 8.822 39.657 1.00 71.38 247 ASP A O 1
ATOM 1984 N N . SER A 1 248 ? -8.858 10.426 38.085 1.00 73.00 248 SER A N 1
ATOM 1985 C CA . SER A 1 248 ? -7.752 9.830 37.323 1.00 73.00 248 SER A CA 1
ATOM 1986 C C . SER A 1 248 ? -8.040 8.423 36.790 1.00 73.00 248 SER A C 1
ATOM 1988 O O . SER A 1 248 ? -7.100 7.713 36.425 1.00 73.00 248 SER A O 1
ATOM 1990 N N . LYS A 1 249 ? -9.310 8.002 36.729 1.00 79.31 249 LYS A N 1
ATOM 1991 C CA . LYS A 1 249 ? -9.670 6.716 36.132 1.00 79.31 249 LYS A CA 1
ATOM 1992 C C . LYS A 1 249 ? -9.517 6.749 34.622 1.00 79.31 249 LYS A C 1
ATOM 1994 O O . LYS A 1 249 ? -9.683 7.785 33.974 1.00 79.31 249 LYS A O 1
ATOM 1999 N N . GLU A 1 250 ? -9.197 5.588 34.073 1.00 84.12 250 GLU A N 1
ATOM 2000 C CA . GLU A 1 250 ? -9.005 5.391 32.645 1.00 84.12 250 GLU A CA 1
ATOM 2001 C C . GLU A 1 250 ? -10.332 5.012 31.980 1.00 84.12 250 GLU A C 1
ATOM 2003 O O . GLU A 1 250 ? -10.986 4.041 32.362 1.00 84.12 250 GLU A O 1
ATOM 2008 N N . ASN A 1 251 ? -10.697 5.773 30.955 1.00 87.75 251 ASN A N 1
ATOM 2009 C CA . ASN A 1 251 ? -11.786 5.481 30.038 1.00 87.75 251 ASN A CA 1
ATOM 2010 C C . ASN A 1 251 ? -11.186 5.103 28.682 1.00 87.75 251 ASN A C 1
ATOM 2012 O O . ASN A 1 251 ? -10.262 5.760 28.192 1.00 87.75 251 ASN A O 1
ATOM 2016 N N . ARG A 1 252 ? -11.719 4.050 28.059 1.00 89.56 252 ARG A N 1
ATOM 2017 C CA . ARG A 1 252 ? -11.287 3.602 26.730 1.00 89.56 252 ARG A CA 1
ATOM 2018 C C . ARG A 1 252 ? -12.424 3.745 25.739 1.00 89.56 252 ARG A C 1
ATOM 2020 O O . ARG A 1 252 ? -13.526 3.264 25.992 1.00 89.56 252 ARG A O 1
ATOM 2027 N N . LEU A 1 253 ? -12.132 4.370 24.606 1.00 90.25 253 LEU A N 1
ATOM 2028 C CA . LEU A 1 253 ? -12.999 4.349 23.438 1.00 90.25 253 LEU A CA 1
ATOM 2029 C C . LEU A 1 253 ? -12.478 3.287 22.473 1.00 90.25 253 LEU A C 1
ATOM 2031 O O . LEU A 1 253 ? -11.349 3.368 21.986 1.00 90.25 253 LEU A O 1
ATOM 2035 N N . PHE A 1 254 ? -13.334 2.315 22.195 1.00 91.69 254 PHE A N 1
ATOM 2036 C CA . PHE A 1 254 ? -13.118 1.288 21.195 1.00 91.69 254 PHE A CA 1
ATOM 2037 C C . PHE A 1 254 ? -13.889 1.646 19.932 1.00 91.69 254 PHE A C 1
ATOM 2039 O O . PHE A 1 254 ? -15.076 1.966 19.992 1.00 91.69 254 PHE A O 1
ATOM 2046 N N . ILE A 1 255 ? -13.207 1.597 18.792 1.00 93.50 255 ILE A N 1
ATOM 2047 C CA . ILE A 1 255 ? -13.790 1.868 17.479 1.00 93.50 255 ILE A CA 1
ATOM 2048 C C . ILE A 1 255 ? -13.569 0.645 16.599 1.00 93.50 255 ILE A C 1
ATOM 2050 O O . ILE A 1 255 ? -12.432 0.298 16.304 1.00 93.50 255 ILE A O 1
ATOM 2054 N N . GLU A 1 256 ? -14.640 0.015 16.135 1.00 92.50 256 GLU A N 1
ATOM 2055 C CA . GLU A 1 256 ? -14.574 -1.058 15.147 1.00 92.50 256 GLU A CA 1
ATOM 2056 C C . GLU A 1 256 ? -15.044 -0.548 13.782 1.00 92.50 256 GLU A C 1
ATOM 2058 O O . GLU A 1 256 ? -16.086 0.101 13.653 1.00 92.50 256 GLU A O 1
ATOM 2063 N N . LEU A 1 257 ? -14.262 -0.864 12.750 1.00 92.50 257 LEU A N 1
ATOM 2064 C CA . LEU A 1 257 ? -14.543 -0.535 11.359 1.00 92.50 257 LEU A CA 1
ATOM 2065 C C . LEU A 1 257 ? -14.592 -1.816 10.540 1.00 92.50 257 LEU A C 1
ATOM 2067 O O . LEU A 1 257 ? -13.576 -2.481 10.328 1.00 92.50 257 LEU A O 1
ATOM 2071 N N . ASN A 1 258 ? -15.780 -2.128 10.036 1.00 90.69 258 ASN A N 1
ATOM 2072 C CA . ASN A 1 258 ? -16.014 -3.287 9.185 1.00 90.69 258 ASN A CA 1
ATOM 2073 C C . ASN A 1 258 ? -16.252 -2.825 7.747 1.00 90.69 258 ASN A C 1
ATOM 2075 O O . ASN A 1 258 ? -17.178 -2.055 7.498 1.00 90.69 258 ASN A O 1
ATOM 2079 N N . SER A 1 259 ? -15.464 -3.279 6.770 1.00 87.50 259 SER A N 1
ATOM 2080 C CA . SER A 1 259 ? -15.695 -2.857 5.384 1.00 87.50 259 SER A CA 1
ATOM 2081 C C . SER A 1 259 ? -17.059 -3.341 4.874 1.00 87.50 259 SER A C 1
ATOM 2083 O O . SER A 1 259 ? -17.527 -4.456 5.149 1.00 87.50 259 SER A O 1
ATOM 2085 N N . LYS A 1 260 ? -17.747 -2.480 4.125 1.00 82.81 260 LYS A N 1
ATOM 2086 C CA . LYS A 1 260 ? -18.996 -2.827 3.448 1.00 82.81 260 LYS A CA 1
ATOM 2087 C C . LYS A 1 260 ? -18.680 -3.723 2.258 1.00 82.81 260 LYS A C 1
ATOM 2089 O O . LYS A 1 260 ? -17.809 -3.408 1.449 1.00 82.81 260 LYS A O 1
ATOM 2094 N N . ILE A 1 261 ? -19.428 -4.817 2.119 1.00 64.81 261 ILE A N 1
ATOM 2095 C CA . ILE A 1 261 ? -19.362 -5.659 0.921 1.00 64.81 261 ILE A CA 1
ATOM 2096 C C . ILE A 1 261 ? -19.976 -4.845 -0.221 1.00 64.81 261 ILE A C 1
ATOM 2098 O O . ILE A 1 261 ? -21.198 -4.717 -0.319 1.00 64.81 261 ILE A O 1
ATOM 2102 N N . ARG A 1 262 ? -19.136 -4.236 -1.063 1.00 53.47 262 ARG A N 1
ATOM 2103 C CA . ARG A 1 262 ? -19.611 -3.524 -2.251 1.00 53.47 262 ARG A CA 1
ATOM 2104 C C . ARG A 1 262 ? -19.946 -4.553 -3.326 1.00 53.47 262 ARG A C 1
ATOM 2106 O O . ARG A 1 262 ? -19.065 -5.050 -4.020 1.00 53.47 262 ARG A O 1
ATOM 2113 N N . TYR A 1 263 ? -21.231 -4.871 -3.470 1.00 45.53 263 TYR A N 1
ATOM 2114 C CA . TYR A 1 263 ? -21.719 -5.549 -4.667 1.00 45.53 263 TYR A CA 1
ATOM 2115 C C . TYR A 1 263 ? -21.477 -4.615 -5.853 1.00 45.53 263 TYR A C 1
ATOM 2117 O O . TYR A 1 263 ? -22.107 -3.562 -5.957 1.00 45.53 263 TYR A O 1
ATOM 2125 N N . THR A 1 264 ? -20.551 -4.970 -6.739 1.00 41.78 264 THR A N 1
ATOM 2126 C CA . THR A 1 264 ? -20.412 -4.304 -8.032 1.00 41.78 264 THR A CA 1
ATOM 2127 C C . THR A 1 264 ? -21.689 -4.567 -8.827 1.00 41.78 264 THR A C 1
ATOM 2129 O O . THR A 1 264 ? -21.862 -5.614 -9.445 1.00 41.78 264 THR A O 1
ATOM 2132 N N . GLN A 1 265 ? -22.640 -3.632 -8.771 1.00 34.22 265 GLN A N 1
ATOM 2133 C CA . GLN A 1 265 ? -23.809 -3.682 -9.638 1.00 34.22 265 GLN A CA 1
ATOM 2134 C C . GLN A 1 265 ? -23.330 -3.503 -11.080 1.00 34.22 265 GLN A C 1
ATOM 2136 O O . GLN A 1 265 ? -22.814 -2.456 -11.473 1.00 34.22 265 GLN A O 1
ATOM 2141 N N . GLN A 1 266 ? -23.458 -4.573 -11.856 1.00 34.06 266 GLN A N 1
ATOM 2142 C CA . GLN A 1 266 ? -23.119 -4.629 -13.268 1.00 34.06 266 GLN A CA 1
ATOM 2143 C C . GLN A 1 266 ? -23.980 -3.603 -14.033 1.00 34.06 266 GLN A C 1
ATOM 2145 O O . GLN A 1 266 ? -25.175 -3.822 -14.207 1.00 34.06 266 GLN A O 1
ATOM 2150 N N . GLY A 1 267 ? -23.399 -2.466 -14.447 1.00 44.50 267 GLY A N 1
ATOM 2151 C CA . GLY A 1 267 ? -24.098 -1.470 -15.278 1.00 44.50 267 GLY A CA 1
ATOM 2152 C C . GLY A 1 267 ? -23.756 0.012 -15.067 1.00 44.50 267 GLY A C 1
ATOM 2153 O O . GLY A 1 267 ? -24.203 0.830 -15.869 1.00 44.50 267 GLY A O 1
ATOM 2154 N N . TYR A 1 268 ? -22.981 0.392 -14.043 1.00 49.69 268 TYR A N 1
ATOM 2155 C CA . TYR A 1 268 ? -22.618 1.804 -13.834 1.00 49.69 268 TYR A CA 1
ATOM 2156 C C . TYR A 1 268 ? -21.451 2.256 -14.739 1.00 49.69 268 TYR A C 1
ATOM 2158 O O . TYR A 1 268 ? -20.443 1.550 -14.807 1.00 49.69 268 TYR A O 1
ATOM 2166 N N . PRO A 1 269 ? -21.549 3.416 -15.427 1.00 46.22 269 PRO A N 1
ATOM 2167 C CA . PRO A 1 269 ? -20.486 3.920 -16.294 1.00 46.22 269 PRO A CA 1
ATOM 2168 C C . PRO A 1 269 ? -19.215 4.272 -15.515 1.00 46.22 269 PRO A C 1
ATOM 2170 O O . PRO A 1 269 ? -19.270 4.940 -14.485 1.00 46.22 269 PRO A O 1
ATOM 2173 N N . GLU A 1 270 ? -18.064 3.902 -16.072 1.00 43.34 270 GLU A N 1
ATOM 2174 C CA . GLU A 1 270 ? -16.732 4.059 -15.467 1.00 43.34 270 GLU A CA 1
ATOM 2175 C C . GLU A 1 270 ? -16.310 5.523 -15.227 1.00 43.34 270 GLU A C 1
ATOM 2177 O O . GLU A 1 270 ? -15.384 5.792 -14.470 1.00 43.34 270 GLU A O 1
ATOM 2182 N N . LEU A 1 271 ? -17.005 6.483 -15.847 1.00 43.31 271 LEU A N 1
ATOM 2183 C CA . LEU A 1 271 ? -16.615 7.896 -15.898 1.00 43.31 271 LEU A CA 1
ATOM 2184 C C . LEU A 1 271 ? -16.951 8.723 -14.641 1.00 43.31 271 LEU A C 1
ATOM 2186 O O . LEU A 1 271 ? -16.560 9.884 -14.571 1.00 43.31 271 LEU A O 1
ATOM 2190 N N . LEU A 1 272 ? -17.702 8.163 -13.689 1.00 49.19 272 LEU A N 1
ATOM 2191 C CA . LEU A 1 272 ? -18.140 8.837 -12.453 1.00 49.19 272 LEU A CA 1
ATOM 2192 C C . LEU A 1 272 ? -17.592 8.160 -11.184 1.00 49.19 272 LEU A C 1
ATOM 2194 O O . LEU A 1 272 ? -18.129 8.362 -10.099 1.00 49.19 272 LEU A O 1
ATOM 2198 N N . LEU A 1 273 ? -16.577 7.305 -11.324 1.00 46.34 273 LEU A N 1
ATOM 2199 C CA . LEU A 1 273 ? -16.063 6.478 -10.234 1.00 46.34 273 LEU A CA 1
ATOM 2200 C C . LEU A 1 273 ? -14.866 7.149 -9.540 1.00 46.34 273 LEU A C 1
ATOM 2202 O O . LEU A 1 273 ? -13.965 7.655 -10.208 1.00 46.34 273 LEU A O 1
ATOM 2206 N N . ASP A 1 274 ? -14.875 7.130 -8.202 1.00 48.66 274 ASP A N 1
ATOM 2207 C CA . ASP A 1 274 ? -13.819 7.665 -7.332 1.00 48.66 274 ASP A CA 1
ATOM 2208 C C . ASP A 1 274 ? -12.443 7.025 -7.592 1.00 48.66 274 ASP A C 1
ATOM 2210 O O . ASP A 1 274 ? -12.328 5.895 -8.071 1.00 48.66 274 ASP A O 1
ATOM 2214 N N . GLU A 1 275 ? -11.384 7.734 -7.194 1.00 48.47 275 GLU A N 1
ATOM 2215 C CA . GLU A 1 275 ? -9.971 7.370 -7.391 1.00 48.47 275 GLU A CA 1
ATOM 2216 C C . GLU A 1 275 ? -9.598 5.978 -6.826 1.00 48.47 275 GLU A C 1
ATOM 2218 O O . GLU A 1 275 ? -8.666 5.327 -7.297 1.00 48.47 275 GLU A O 1
ATOM 2223 N N . GLU A 1 276 ? -10.371 5.454 -5.872 1.00 47.78 276 GLU A N 1
ATOM 2224 C CA . GLU A 1 276 ? -10.212 4.096 -5.337 1.00 47.78 276 GLU A CA 1
ATOM 2225 C C . GLU A 1 276 ? -10.649 2.987 -6.299 1.00 47.78 276 GLU A C 1
ATOM 2227 O O . GLU A 1 276 ? -10.000 1.943 -6.370 1.00 47.78 276 GLU A O 1
ATOM 2232 N N . LEU A 1 277 ? -11.688 3.221 -7.107 1.00 47.25 277 LEU A N 1
ATOM 2233 C CA . LEU A 1 277 ? -12.113 2.279 -8.148 1.00 47.25 277 LEU A CA 1
ATOM 2234 C C . LEU A 1 277 ? -11.116 2.231 -9.311 1.00 47.25 277 LEU A C 1
ATOM 2236 O O . LEU A 1 277 ? -11.090 1.250 -10.050 1.00 47.25 277 LEU A O 1
ATOM 2240 N N . ILE A 1 278 ? -10.246 3.238 -9.450 1.00 44.34 278 ILE A N 1
ATOM 2241 C CA . ILE A 1 278 ? -9.120 3.205 -10.395 1.00 44.34 278 ILE A CA 1
ATOM 2242 C C . ILE A 1 278 ? -8.110 2.123 -9.996 1.00 44.34 278 ILE A C 1
ATOM 2244 O O . ILE A 1 278 ? -7.573 1.432 -10.862 1.00 44.34 278 ILE A O 1
ATOM 2248 N N . ARG A 1 279 ? -7.913 1.899 -8.691 1.00 48.38 279 ARG A N 1
ATOM 2249 C CA . ARG A 1 279 ? -7.063 0.815 -8.179 1.00 48.38 279 ARG A CA 1
ATOM 2250 C C . ARG A 1 279 ? -7.680 -0.557 -8.457 1.00 48.38 279 ARG A C 1
ATOM 2252 O O . ARG A 1 279 ? -6.985 -1.446 -8.944 1.00 48.38 279 ARG A O 1
ATOM 2259 N N . ASP A 1 280 ? -8.994 -0.694 -8.274 1.00 51.78 280 ASP A N 1
ATOM 2260 C CA . ASP A 1 280 ? -9.741 -1.891 -8.690 1.00 51.78 280 ASP A CA 1
ATOM 2261 C C . ASP A 1 280 ? -9.691 -2.112 -10.213 1.00 51.78 280 ASP A C 1
ATOM 2263 O O . ASP A 1 280 ? -9.665 -3.254 -10.673 1.00 51.78 280 ASP A O 1
ATOM 2267 N N . MET A 1 281 ? -9.633 -1.046 -11.021 1.00 48.12 281 MET A N 1
ATOM 2268 C CA . MET A 1 281 ? -9.457 -1.143 -12.476 1.00 48.12 281 MET A CA 1
ATOM 2269 C C . MET A 1 281 ? -8.057 -1.633 -12.877 1.00 48.12 281 MET A C 1
ATOM 2271 O O . MET A 1 281 ? -7.942 -2.401 -13.832 1.00 48.12 281 MET A O 1
ATOM 2275 N N . GLU A 1 282 ? -6.996 -1.268 -12.149 1.00 52.12 282 GLU A N 1
ATOM 2276 C CA . GLU A 1 282 ? -5.672 -1.869 -12.369 1.00 52.12 282 GLU A CA 1
ATOM 2277 C C . GLU A 1 282 ? -5.662 -3.364 -12.025 1.00 52.12 282 GLU A C 1
ATOM 2279 O O . GLU A 1 282 ? -5.050 -4.148 -12.751 1.00 52.12 282 GLU A O 1
ATOM 2284 N N . ILE A 1 283 ? -6.394 -3.773 -10.982 1.00 56.25 283 ILE A N 1
ATOM 2285 C CA . ILE A 1 283 ? -6.575 -5.183 -10.604 1.00 56.25 283 ILE A CA 1
ATOM 2286 C C . ILE A 1 283 ? -7.427 -5.934 -11.642 1.00 56.25 283 ILE A C 1
ATOM 2288 O O . ILE A 1 283 ? -7.101 -7.074 -11.965 1.00 56.25 283 ILE A O 1
ATOM 2292 N N . LYS A 1 284 ? -8.460 -5.308 -12.230 1.00 58.47 284 LYS A N 1
ATOM 2293 C CA . LYS A 1 284 ? -9.297 -5.903 -13.297 1.00 58.47 284 LYS A CA 1
ATOM 2294 C C . LYS A 1 284 ? -8.508 -6.321 -14.539 1.00 58.47 284 LYS A C 1
ATOM 2296 O O . LYS A 1 284 ? -8.929 -7.247 -15.227 1.00 58.47 284 LYS A O 1
ATOM 2301 N N . ASN A 1 285 ? -7.378 -5.672 -14.828 1.00 68.69 285 ASN A N 1
ATOM 2302 C CA . ASN A 1 285 ? -6.515 -6.058 -15.950 1.00 68.69 285 ASN A CA 1
ATOM 2303 C C . ASN A 1 285 ? -5.747 -7.365 -15.696 1.00 68.69 285 ASN A C 1
ATOM 2305 O O . ASN A 1 285 ? -5.116 -7.896 -16.611 1.00 68.69 285 ASN A O 1
ATOM 2309 N N . TYR A 1 286 ? -5.790 -7.890 -14.472 1.00 75.69 286 TYR A N 1
ATOM 2310 C CA . TYR A 1 286 ? -5.170 -9.151 -14.110 1.00 75.69 286 TYR A CA 1
ATOM 2311 C C . TYR A 1 286 ? -6.227 -10.210 -13.840 1.00 75.69 286 TYR A C 1
ATOM 2313 O O . TYR A 1 286 ? -7.189 -10.007 -13.102 1.00 75.69 286 TYR A O 1
ATOM 2321 N N . SER A 1 287 ? -5.990 -11.401 -14.381 1.00 83.06 287 SER A N 1
ATOM 2322 C CA . SER A 1 287 ? -6.603 -12.586 -13.796 1.00 83.06 287 SER A CA 1
ATOM 2323 C C . SER A 1 287 ? -5.843 -12.944 -12.520 1.00 83.06 287 SER A C 1
ATOM 2325 O O . SER A 1 287 ? -4.611 -12.849 -12.479 1.00 83.06 287 SER A O 1
ATOM 2327 N N . SER A 1 288 ? -6.564 -13.327 -11.471 1.00 80.31 288 SER A N 1
ATOM 2328 C CA . SER A 1 288 ? -5.982 -13.704 -10.182 1.00 80.31 288 SER A CA 1
ATOM 2329 C C . SER A 1 288 ? -6.761 -14.835 -9.519 1.00 80.31 288 SER A C 1
ATOM 2331 O O . SER A 1 288 ? -7.956 -15.004 -9.751 1.00 80.31 288 SER A O 1
ATOM 2333 N N . ALA A 1 289 ? -6.077 -15.609 -8.679 1.00 82.06 289 ALA A N 1
ATOM 2334 C CA . ALA A 1 289 ? -6.675 -16.661 -7.869 1.00 82.06 289 ALA A CA 1
ATOM 2335 C C . ALA A 1 289 ? -6.057 -16.695 -6.477 1.00 82.06 289 ALA A C 1
ATOM 2337 O O . ALA A 1 289 ? -4.845 -16.538 -6.315 1.00 82.06 289 ALA A O 1
ATOM 2338 N N . LYS A 1 290 ? -6.901 -16.955 -5.483 1.00 75.62 290 LYS A N 1
ATOM 2339 C CA . LYS A 1 290 ? -6.516 -17.110 -4.087 1.00 75.62 290 LYS A CA 1
ATOM 2340 C C . LYS A 1 290 ? -6.741 -18.552 -3.659 1.00 75.62 290 LYS A C 1
ATOM 2342 O O . LYS A 1 290 ? -7.836 -19.089 -3.825 1.00 75.62 290 LYS A O 1
ATOM 2347 N N . TYR A 1 291 ? -5.714 -19.159 -3.072 1.00 80.00 291 TYR A N 1
ATOM 2348 C CA . TYR A 1 291 ? -5.769 -20.516 -2.538 1.00 80.00 291 TYR A CA 1
ATOM 2349 C C . TYR A 1 291 ? -5.616 -20.487 -1.021 1.00 80.00 291 TYR A C 1
ATOM 2351 O O . TYR A 1 291 ? -4.770 -19.773 -0.486 1.00 80.00 291 TYR A O 1
ATOM 2359 N N . TYR A 1 292 ? -6.402 -21.300 -0.325 1.00 76.81 292 TYR A N 1
ATOM 2360 C CA . TYR A 1 292 ? -6.263 -21.535 1.106 1.00 76.81 292 TYR A CA 1
ATOM 2361 C C . TYR A 1 292 ? -6.179 -23.037 1.353 1.00 76.81 292 TYR A C 1
ATOM 2363 O O . TYR A 1 292 ? -7.029 -23.800 0.892 1.00 76.81 292 TYR A O 1
ATOM 2371 N N . LYS A 1 293 ? -5.125 -23.478 2.053 1.00 83.94 293 LYS A N 1
ATOM 2372 C CA . LYS A 1 293 ? -4.838 -24.905 2.301 1.00 83.94 293 LYS A CA 1
ATOM 2373 C C . LYS A 1 293 ? -4.890 -25.760 1.017 1.00 83.94 293 LYS A C 1
ATOM 2375 O O . LYS A 1 293 ? -5.487 -26.833 1.003 1.00 83.94 293 LYS A O 1
ATOM 2380 N N . GLY A 1 294 ? -4.301 -25.250 -0.068 1.00 84.62 294 GLY A N 1
ATOM 2381 C CA . GLY A 1 294 ? -4.215 -25.941 -1.363 1.00 84.62 294 GLY A CA 1
ATOM 2382 C C . GLY A 1 294 ? -5.506 -25.959 -2.188 1.00 84.62 294 GLY A C 1
ATOM 2383 O O . GLY A 1 294 ? -5.521 -26.562 -3.253 1.00 84.62 294 GLY A O 1
ATOM 2384 N N . LYS A 1 295 ? -6.587 -25.306 -1.738 1.00 82.31 295 LYS A N 1
ATOM 2385 C CA . LYS A 1 295 ? -7.863 -25.226 -2.468 1.00 82.31 295 LYS A CA 1
ATOM 2386 C C . LYS A 1 295 ? -8.155 -23.805 -2.917 1.00 82.31 295 LYS A C 1
ATOM 2388 O O . LYS A 1 295 ? -7.913 -22.866 -2.161 1.00 82.31 295 LYS A O 1
ATOM 2393 N N . LEU A 1 296 ? -8.703 -23.660 -4.118 1.00 78.56 296 LEU A N 1
ATOM 2394 C CA . LEU A 1 296 ? -9.153 -22.375 -4.643 1.00 78.56 296 LEU A CA 1
ATOM 2395 C C . LEU A 1 296 ? -10.312 -21.836 -3.790 1.00 78.56 296 LEU A C 1
ATOM 2397 O O . LEU A 1 296 ? -11.310 -22.530 -3.594 1.00 78.56 296 LEU A O 1
ATOM 2401 N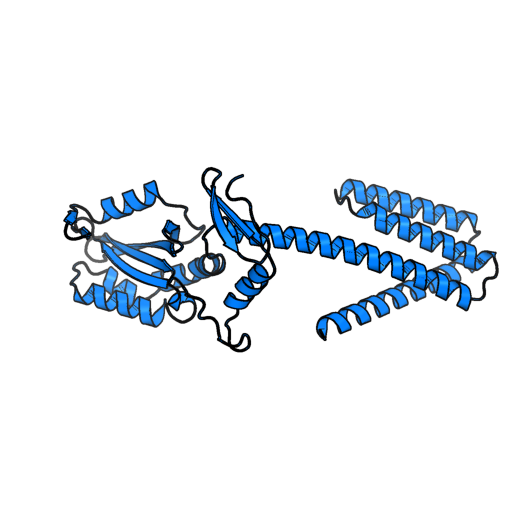 N . ILE A 1 297 ? -10.175 -20.609 -3.287 1.00 75.44 297 ILE A N 1
ATOM 2402 C CA . ILE A 1 297 ? -11.208 -19.927 -2.491 1.00 75.44 297 ILE A CA 1
ATOM 2403 C C . ILE A 1 297 ? -11.807 -18.712 -3.199 1.00 75.44 297 ILE A C 1
ATOM 2405 O O . ILE A 1 297 ? -12.967 -18.390 -2.965 1.00 75.44 297 ILE A O 1
ATOM 2409 N N . SER A 1 298 ? -11.056 -18.052 -4.083 1.00 71.69 298 SER A N 1
ATOM 2410 C CA . SER A 1 298 ? -11.596 -17.016 -4.967 1.00 71.69 298 SER A CA 1
ATOM 2411 C C . SER A 1 298 ? -10.783 -16.918 -6.255 1.00 71.69 298 SER A C 1
ATOM 2413 O O . SER A 1 298 ? -9.604 -17.276 -6.285 1.00 71.69 298 SER A O 1
ATOM 2415 N N . GLN A 1 299 ? -11.421 -16.441 -7.322 1.00 75.25 299 GLN A N 1
ATOM 2416 C CA . GLN A 1 299 ? -10.775 -16.128 -8.592 1.00 75.25 299 GLN A CA 1
ATOM 2417 C C . GLN A 1 299 ? -11.422 -14.896 -9.230 1.00 75.25 299 GLN A C 1
ATOM 2419 O O . GLN A 1 299 ? -12.599 -14.621 -8.998 1.00 75.25 299 GLN A O 1
ATOM 2424 N N . SER A 1 300 ? -10.653 -14.179 -10.041 1.00 72.38 300 SER A N 1
ATOM 2425 C CA . SER A 1 300 ? -11.089 -13.023 -10.823 1.00 72.38 300 SER A CA 1
ATOM 2426 C C . SER A 1 300 ? -10.415 -13.040 -12.196 1.00 72.38 300 SER A C 1
ATOM 2428 O O . SER A 1 300 ? -9.302 -13.553 -12.336 1.00 72.38 300 SER A O 1
ATOM 2430 N N . GLY A 1 301 ? -11.075 -12.463 -13.200 1.00 73.94 301 GLY A N 1
ATOM 2431 C CA . GLY A 1 301 ? -10.606 -12.405 -14.585 1.00 73.94 301 GLY A CA 1
ATOM 2432 C C . GLY A 1 301 ? -11.018 -13.606 -15.441 1.00 73.94 301 GLY A C 1
ATOM 2433 O O . GLY A 1 301 ? -11.860 -14.415 -15.056 1.00 73.94 301 GLY A O 1
ATOM 2434 N N . GLU A 1 302 ? -10.443 -13.685 -16.639 1.00 80.25 302 GLU A N 1
ATOM 2435 C CA . GLU A 1 302 ? -10.823 -14.661 -17.671 1.00 80.25 302 GLU A CA 1
ATOM 2436 C C . GLU A 1 302 ? -10.005 -15.960 -17.612 1.00 80.25 302 GLU A C 1
ATOM 2438 O O . GLU A 1 302 ? -10.397 -16.966 -18.204 1.00 80.25 302 GLU A O 1
ATOM 2443 N N . PHE A 1 303 ? -8.862 -15.965 -16.913 1.00 84.81 303 PHE A N 1
ATOM 2444 C CA . PHE A 1 303 ? -8.002 -17.145 -16.840 1.00 84.81 303 PHE A CA 1
ATOM 2445 C C . PHE A 1 303 ? -8.624 -18.246 -15.954 1.00 84.81 303 PHE A C 1
ATOM 2447 O O . PHE A 1 303 ? -8.917 -17.990 -14.784 1.00 84.81 303 PHE A O 1
ATOM 2454 N N . PRO A 1 304 ? -8.786 -19.485 -16.456 1.00 86.75 304 PRO A N 1
ATOM 2455 C CA . PRO A 1 304 ? -9.351 -20.580 -15.676 1.00 86.75 304 PRO A CA 1
ATOM 2456 C C . PRO A 1 304 ? -8.293 -21.186 -14.744 1.00 86.75 304 PRO A C 1
ATOM 2458 O O . PRO A 1 304 ? -7.395 -21.910 -15.180 1.00 86.75 304 PRO A O 1
ATOM 2461 N N . TYR A 1 305 ? -8.400 -20.908 -13.446 1.00 88.31 305 TYR A N 1
ATOM 2462 C CA . T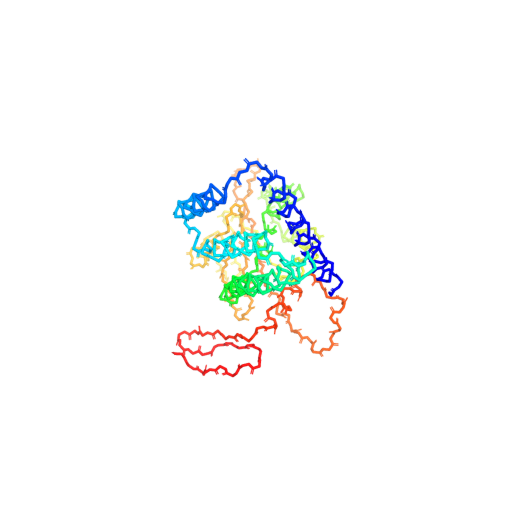YR A 1 305 ? -7.491 -21.455 -12.440 1.00 88.31 305 TYR A CA 1
ATOM 2463 C C . TYR A 1 305 ? -7.872 -22.880 -12.019 1.00 88.31 305 TYR A C 1
ATOM 2465 O O . TYR A 1 305 ? -9.040 -23.267 -12.027 1.00 88.31 305 TYR A O 1
ATOM 2473 N N . SER A 1 306 ? -6.868 -23.672 -11.633 1.00 89.38 306 SER A N 1
ATOM 2474 C CA . SER A 1 306 ? -7.081 -25.012 -11.077 1.00 89.38 306 SER A CA 1
ATOM 2475 C C . SER A 1 306 ? -7.823 -24.934 -9.740 1.00 89.38 306 SER A C 1
ATOM 2477 O O . SER A 1 306 ? -7.605 -24.029 -8.942 1.00 89.38 306 SER A O 1
ATOM 2479 N N . LEU A 1 307 ? -8.670 -25.922 -9.447 1.00 87.12 307 LEU A N 1
ATOM 2480 C CA . LEU A 1 307 ? -9.363 -26.001 -8.154 1.00 87.12 307 LEU A CA 1
ATOM 2481 C C . LEU A 1 307 ? -8.412 -26.341 -6.991 1.00 87.12 307 LEU A C 1
ATOM 2483 O O . LEU A 1 307 ? -8.759 -26.117 -5.829 1.00 87.12 307 LEU A O 1
ATOM 2487 N N . ALA A 1 308 ? -7.224 -26.869 -7.301 1.00 83.25 308 ALA A N 1
ATOM 2488 C CA . ALA A 1 308 ? -6.187 -27.204 -6.333 1.00 83.25 308 ALA A CA 1
ATOM 2489 C C . ALA A 1 308 ? -4.782 -26.859 -6.852 1.00 83.25 308 ALA A C 1
ATOM 2491 O O . ALA A 1 308 ? -4.531 -26.949 -8.060 1.00 83.25 308 ALA A O 1
ATOM 2492 N N . PHE A 1 309 ? -3.902 -26.473 -5.926 1.00 73.00 309 PHE A N 1
ATOM 2493 C CA . PHE A 1 309 ? -2.482 -26.185 -6.154 1.00 73.00 309 PHE A CA 1
ATOM 2494 C C . PHE A 1 309 ? -1.606 -27.263 -5.516 1.00 73.00 309 PHE A C 1
ATOM 2496 O O . PHE A 1 309 ? -1.887 -27.613 -4.345 1.00 73.00 309 PHE A O 1
#

Secondary structure (DSSP, 8-state):
-HHHHHHHHHHHHHHHHHHHHHHHHHHHHHTT--HHHHHHHHHHHHHHHHHHHHHHT-TTTHHHHHHHHHHHHHHHHHHHTT--HHHHHHHHHHHHHHHHHHHHHHHHHHHHHHHHHHHHHHHHS---HHHHHHHHHHHHHHHT-HHHHHHHTSS---HHHHHHHHHHIIIIIS-GGGGGEEEEEEEEETT--EEETTEEES-HHHHHHHHHHHH-EEPTTSSEEEEEEETTEEEEEEEEEEE-TTT--EEEEEEEEEE------TT--GGG--HHHHHHHHHHTS-EEEEETTEEEEEESSS---SB-